Protein AF-A0A522CCS8-F1 (afdb_monomer)

Radius of gyration: 28.88 Å; Cα contacts (8 Å, |Δi|>4): 199; chains: 1; bounding box: 64×58×70 Å

Solvent-accessible surface area (backbone atoms only — not comparable to full-atom values): 14441 Å² total; per-residue (Å²): 132,87,56,72,72,57,54,52,54,52,51,54,49,49,58,54,40,63,76,47,71,44,98,61,46,37,59,50,50,53,18,52,51,22,43,52,48,19,52,51,39,52,48,47,51,66,76,52,34,58,67,53,49,19,48,53,45,44,53,51,48,51,50,60,44,24,67,68,48,14,44,50,53,22,49,58,47,42,67,43,37,40,66,59,43,27,52,52,47,52,49,51,40,53,48,43,55,35,68,71,48,19,44,53,48,27,49,54,48,49,58,38,57,76,73,43,55,85,87,52,39,65,66,51,46,52,61,72,40,62,91,51,55,70,68,57,43,51,54,52,50,53,50,46,65,71,39,56,94,46,45,74,59,55,63,75,44,54,63,69,56,41,23,52,51,47,34,56,53,49,71,66,56,60,45,68,62,50,14,50,50,50,27,51,52,23,63,66,45,34,36,68,56,46,27,50,52,33,45,56,52,56,70,70,47,77,48,35,66,41,52,18,50,38,55,51,51,39,42,52,46,43,26,52,40,22,44,43,25,36,75,71,42,64,56,69,64,39,57,52,49,38,56,52,52,38,49,51,46,44,54,51,42,52,52,51,46,54,50,52,57,56,54,52,67,71,76,58,89,70,75,85,87,124

Structure (mmCIF, N/CA/C/O backbone):
data_AF-A0A522CCS8-F1
#
_entry.id   AF-A0A522CCS8-F1
#
loop_
_atom_site.group_PDB
_atom_site.id
_atom_site.type_symbol
_atom_site.label_atom_id
_atom_site.label_alt_id
_atom_site.label_comp_id
_atom_site.label_asym_id
_atom_site.label_entity_id
_atom_site.label_seq_id
_atom_site.pdbx_PDB_ins_code
_atom_site.Cartn_x
_atom_site.Cartn_y
_atom_site.Cartn_z
_atom_site.occupancy
_atom_site.B_iso_or_equiv
_atom_site.auth_seq_id
_atom_site.auth_comp_id
_atom_site.auth_asym_id
_atom_site.auth_atom_id
_atom_site.pdbx_PDB_model_num
ATOM 1 N N . MET A 1 1 ? -6.651 1.477 -20.384 1.00 37.09 1 MET A N 1
ATOM 2 C CA . MET A 1 1 ? -6.738 2.501 -19.328 1.00 37.09 1 MET A CA 1
ATOM 3 C C . MET A 1 1 ? -5.620 3.477 -19.610 1.00 37.09 1 MET A C 1
ATOM 5 O O . MET A 1 1 ? -4.481 3.033 -19.694 1.00 37.09 1 MET A O 1
ATOM 9 N N . ASP A 1 2 ? -5.958 4.735 -19.873 1.00 43.66 2 ASP A N 1
ATOM 10 C CA . ASP A 1 2 ? -4.983 5.781 -20.187 1.00 43.66 2 ASP A CA 1
ATOM 11 C C . ASP A 1 2 ? -4.206 6.162 -18.923 1.00 43.66 2 ASP A C 1
ATOM 13 O O . ASP A 1 2 ? -4.787 6.314 -17.846 1.00 43.66 2 ASP A O 1
ATOM 17 N N . HIS A 1 3 ? -2.877 6.234 -19.033 1.00 47.72 3 HIS A N 1
ATOM 18 C CA . HIS A 1 3 ? -1.998 6.576 -17.920 1.00 47.72 3 HIS A CA 1
ATOM 19 C C . HIS A 1 3 ? -1.823 8.102 -17.863 1.00 47.72 3 HIS A C 1
ATOM 21 O O . HIS A 1 3 ? -1.098 8.652 -18.696 1.00 47.72 3 HIS A O 1
ATOM 27 N N . PRO A 1 4 ? -2.384 8.796 -16.855 1.00 55.59 4 PRO A N 1
ATOM 28 C CA . PRO A 1 4 ? -2.422 10.261 -16.821 1.00 55.59 4 PRO A CA 1
ATOM 29 C C . PRO A 1 4 ? -1.032 10.918 -16.823 1.00 55.59 4 PRO A C 1
ATOM 31 O O . PRO A 1 4 ? -0.864 12.018 -17.340 1.00 55.59 4 PRO A O 1
ATOM 34 N N . GLY A 1 5 ? 0.000 10.239 -16.309 1.00 47.84 5 GLY A N 1
ATOM 35 C CA . GLY A 1 5 ? 1.382 10.730 -16.379 1.00 47.84 5 GLY A CA 1
ATOM 36 C C . GLY A 1 5 ? 1.976 10.721 -17.795 1.00 47.84 5 GLY A C 1
ATOM 37 O O . GLY A 1 5 ? 2.775 11.592 -18.138 1.00 47.84 5 GLY A O 1
ATOM 38 N N . PHE A 1 6 ? 1.568 9.769 -18.636 1.00 47.22 6 PHE A N 1
ATOM 39 C CA . PHE A 1 6 ? 2.041 9.657 -20.016 1.00 47.22 6 PHE A CA 1
ATOM 40 C C . PHE A 1 6 ? 1.400 10.720 -20.913 1.00 47.22 6 PHE A C 1
ATOM 42 O O . PHE A 1 6 ? 2.079 11.310 -21.752 1.00 47.22 6 PHE A O 1
ATOM 49 N N . ASP A 1 7 ? 0.123 11.027 -20.681 1.00 58.44 7 ASP A N 1
ATOM 50 C CA . ASP A 1 7 ? -0.587 12.079 -21.410 1.00 58.44 7 ASP A CA 1
ATOM 51 C C . ASP A 1 7 ? 0.003 13.462 -21.133 1.00 58.44 7 ASP A C 1
ATOM 53 O O . ASP A 1 7 ? 0.210 14.235 -22.066 1.00 58.44 7 ASP A O 1
ATOM 57 N N . ILE A 1 8 ? 0.397 13.736 -19.885 1.00 59.25 8 ILE A N 1
ATOM 58 C CA . ILE A 1 8 ? 1.090 14.979 -19.518 1.00 59.25 8 ILE A CA 1
ATOM 59 C C . ILE A 1 8 ? 2.442 15.086 -20.237 1.00 59.25 8 ILE A C 1
ATOM 61 O O . ILE A 1 8 ? 2.755 16.128 -20.815 1.00 59.25 8 ILE A O 1
ATOM 65 N N . LEU A 1 9 ? 3.243 14.014 -20.248 1.00 48.41 9 LEU A N 1
ATOM 66 C CA . LEU A 1 9 ? 4.532 14.000 -20.951 1.00 48.41 9 LEU A CA 1
ATOM 67 C C . LEU A 1 9 ? 4.357 14.219 -22.457 1.00 48.41 9 LEU A C 1
ATOM 69 O O . LEU A 1 9 ? 5.087 15.009 -23.057 1.00 48.41 9 LEU A O 1
ATOM 73 N N . LYS A 1 10 ? 3.357 13.571 -23.057 1.00 58.25 10 LYS A N 1
ATOM 74 C CA . LYS A 1 10 ? 3.009 13.71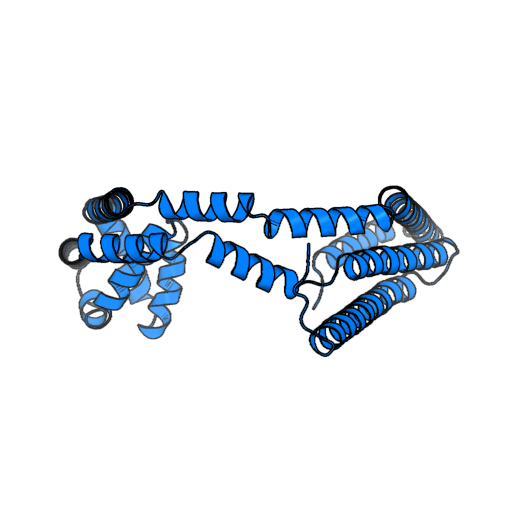2 -24.473 1.00 58.25 10 LYS A CA 1
ATOM 75 C C . LYS A 1 10 ? 2.548 15.133 -24.804 1.00 58.25 10 LYS A C 1
ATOM 77 O O . LYS A 1 10 ? 2.961 15.693 -25.817 1.00 58.25 10 LYS A O 1
ATOM 82 N N . GLU A 1 11 ? 1.738 15.747 -23.946 1.00 63.06 11 GLU A N 1
ATOM 83 C CA . GLU A 1 11 ? 1.226 17.103 -24.145 1.00 63.06 11 GLU A CA 1
ATOM 84 C C . GLU A 1 11 ? 2.329 18.166 -24.005 1.00 63.06 11 GLU A C 1
ATOM 86 O O . GLU A 1 11 ? 2.419 19.085 -24.823 1.00 63.06 11 GLU A O 1
ATOM 91 N N . VAL A 1 12 ? 3.218 18.017 -23.017 1.00 63.56 12 VAL A N 1
ATOM 92 C CA . VAL A 1 12 ? 4.393 18.887 -22.834 1.00 63.56 12 VAL A CA 1
ATOM 93 C C . VAL A 1 12 ? 5.350 18.760 -24.018 1.00 63.56 12 VAL A C 1
ATOM 95 O O . VAL A 1 12 ? 5.836 19.771 -24.531 1.00 63.56 12 VAL A O 1
ATOM 98 N N . PHE A 1 13 ? 5.580 17.536 -24.494 1.00 57.22 13 PHE A N 1
ATOM 99 C CA . PHE A 1 13 ? 6.431 17.271 -25.648 1.00 57.22 13 PHE A CA 1
ATOM 100 C C . PHE A 1 13 ? 5.869 17.892 -26.933 1.00 57.22 13 PHE A C 1
ATOM 102 O O . PHE A 1 13 ? 6.604 18.551 -27.668 1.00 57.22 13 PHE A O 1
ATOM 109 N N . ASN A 1 14 ? 4.560 17.766 -27.167 1.00 59.19 14 ASN A N 1
ATOM 110 C CA . ASN A 1 14 ? 3.892 18.365 -28.323 1.00 59.19 14 ASN A CA 1
ATOM 111 C C . ASN A 1 14 ? 3.946 19.900 -28.282 1.00 59.19 14 ASN A C 1
ATOM 113 O O . ASN A 1 14 ? 4.340 20.523 -29.267 1.00 59.19 14 ASN A O 1
ATOM 117 N N . LYS A 1 15 ? 3.665 20.518 -27.124 1.00 64.81 15 LYS A N 1
ATOM 118 C CA . LYS A 1 15 ? 3.776 21.979 -26.942 1.00 64.81 15 LYS A CA 1
ATOM 119 C C . LYS A 1 15 ? 5.200 22.489 -27.170 1.00 64.81 15 LYS A C 1
ATOM 121 O O . LYS A 1 15 ? 5.388 23.562 -27.742 1.00 64.81 15 LYS A O 1
ATOM 126 N N . PHE A 1 16 ? 6.205 21.732 -26.731 1.00 58.62 16 PHE A N 1
ATOM 127 C CA . PHE A 1 16 ? 7.606 22.064 -26.976 1.00 58.62 16 PHE A CA 1
ATOM 128 C C . PHE A 1 16 ? 7.955 21.936 -28.464 1.00 58.62 16 PHE A C 1
ATOM 130 O O . PHE A 1 16 ? 8.505 22.868 -29.041 1.00 58.62 16 PHE A O 1
ATOM 137 N N . ALA A 1 17 ? 7.583 20.830 -29.110 1.00 53.47 17 ALA A N 1
ATOM 138 C CA . ALA A 1 17 ? 7.840 20.599 -30.529 1.00 53.47 17 ALA A CA 1
ATOM 139 C C . ALA A 1 17 ? 7.182 21.667 -31.423 1.00 53.47 17 ALA A C 1
ATOM 141 O O . ALA A 1 17 ? 7.817 22.165 -32.353 1.00 53.47 17 ALA A O 1
ATOM 142 N N . ASP A 1 18 ? 5.945 22.069 -31.125 1.00 59.91 18 ASP A N 1
ATOM 143 C CA . ASP A 1 18 ? 5.212 23.093 -31.880 1.00 59.91 18 ASP A CA 1
ATOM 144 C C . ASP A 1 18 ? 5.834 24.486 -31.784 1.00 59.91 18 ASP A C 1
ATOM 146 O O . ASP A 1 18 ? 5.820 25.237 -32.759 1.00 59.91 18 ASP A O 1
ATOM 150 N N . LYS A 1 19 ? 6.477 24.809 -30.659 1.00 60.22 19 LYS A N 1
ATOM 151 C CA . LYS A 1 19 ? 7.172 26.087 -30.460 1.00 60.22 19 LYS A CA 1
ATOM 152 C C . LYS A 1 19 ? 8.426 26.248 -31.332 1.00 60.22 19 LYS A C 1
ATOM 154 O O . LYS A 1 19 ? 8.868 27.371 -31.562 1.00 60.22 19 LYS A O 1
ATOM 159 N N . TYR A 1 20 ? 8.990 25.149 -31.831 1.00 53.06 20 TYR A N 1
ATOM 160 C CA . TYR A 1 20 ? 10.242 25.125 -32.595 1.00 53.06 20 TYR A CA 1
ATOM 161 C C . TYR A 1 20 ? 10.055 24.564 -34.018 1.00 53.06 20 TYR A C 1
ATOM 163 O O . TYR A 1 20 ? 10.992 24.046 -34.616 1.00 53.06 20 TYR A O 1
ATOM 171 N N . ALA A 1 21 ? 8.846 24.670 -34.577 1.00 43.94 21 ALA A N 1
ATOM 172 C CA . ALA A 1 21 ? 8.434 24.108 -35.865 1.00 43.94 21 ALA A CA 1
ATOM 173 C C . ALA A 1 21 ? 9.080 24.771 -37.105 1.00 43.94 21 ALA A C 1
ATOM 175 O O . ALA A 1 21 ? 8.415 25.458 -37.872 1.00 43.94 21 ALA A O 1
ATOM 176 N N . GLY A 1 22 ? 10.374 24.550 -37.326 1.00 49.06 22 GLY A N 1
ATOM 177 C CA . GLY A 1 22 ? 10.946 24.487 -38.676 1.00 49.06 22 GLY A CA 1
ATOM 178 C C . GLY A 1 22 ? 11.122 23.020 -39.066 1.00 49.06 22 GLY A C 1
ATOM 179 O O . GLY A 1 22 ? 11.444 22.214 -38.191 1.00 49.06 22 GLY A O 1
ATOM 180 N N . ASP A 1 23 ? 10.926 22.669 -40.340 1.00 55.62 23 ASP A N 1
ATOM 181 C CA . ASP A 1 23 ? 10.781 21.279 -40.824 1.00 55.62 23 ASP A CA 1
ATOM 182 C C . ASP A 1 23 ? 11.962 20.323 -40.516 1.00 55.62 23 ASP A C 1
ATOM 184 O O . ASP A 1 23 ? 11.802 19.110 -40.598 1.00 55.62 23 ASP A O 1
ATOM 188 N N . ASP A 1 24 ? 13.116 20.828 -40.058 1.00 61.28 24 ASP A N 1
ATOM 189 C CA . ASP A 1 24 ? 14.232 20.023 -39.516 1.00 61.28 24 ASP A CA 1
ATOM 190 C C . ASP A 1 24 ? 14.434 20.183 -37.988 1.00 61.28 24 ASP A C 1
ATOM 192 O O . ASP A 1 24 ? 14.963 19.297 -37.313 1.00 61.28 24 ASP A O 1
ATOM 196 N N . LEU A 1 25 ? 13.964 21.280 -37.381 1.00 55.91 25 LEU A N 1
ATOM 197 C CA . LEU A 1 25 ? 14.128 21.525 -35.943 1.00 55.91 25 LEU A CA 1
ATOM 198 C C . LEU A 1 25 ? 13.267 20.580 -35.098 1.00 55.91 25 LEU A C 1
ATOM 200 O O . LEU A 1 25 ? 13.764 20.052 -34.105 1.00 55.91 25 LEU A O 1
ATOM 204 N N . LYS A 1 26 ? 12.017 20.313 -35.504 1.00 61.56 26 LYS A N 1
ATOM 205 C CA . LYS A 1 26 ? 11.140 19.342 -34.821 1.00 61.56 26 LYS A CA 1
ATOM 206 C C . LYS A 1 26 ? 11.784 17.954 -34.777 1.00 61.56 26 LYS A C 1
ATOM 208 O O . LYS A 1 26 ? 11.917 17.372 -33.705 1.00 61.56 26 LYS A O 1
ATOM 213 N N . GLY A 1 27 ? 12.283 17.464 -35.913 1.00 63.12 27 GLY A N 1
ATOM 214 C CA . GLY A 1 27 ? 12.968 16.170 -35.991 1.00 63.12 27 GLY A CA 1
ATOM 215 C C . GLY A 1 27 ? 14.286 16.125 -35.209 1.00 63.12 27 GLY A C 1
ATOM 216 O O . GLY A 1 27 ? 14.627 15.101 -34.620 1.00 63.12 27 GLY A O 1
ATOM 217 N N . ARG A 1 28 ? 15.049 17.224 -35.160 1.00 67.38 28 ARG 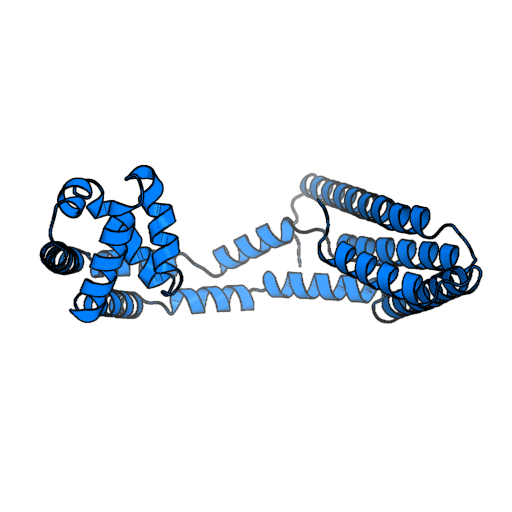A N 1
ATOM 218 C CA . ARG A 1 28 ? 16.282 17.317 -34.353 1.00 67.38 28 ARG A CA 1
ATOM 219 C C . ARG A 1 28 ? 16.007 17.375 -32.852 1.00 67.38 28 ARG A C 1
ATOM 221 O O . ARG A 1 28 ? 16.723 16.733 -32.090 1.00 67.38 28 ARG A O 1
ATOM 228 N N . VAL A 1 29 ? 14.962 18.086 -32.435 1.00 67.38 29 VAL A N 1
ATOM 229 C CA . VAL A 1 29 ? 14.506 18.141 -31.040 1.00 67.38 29 VAL A CA 1
ATOM 230 C C . VAL A 1 29 ? 14.038 16.765 -30.573 1.00 67.38 29 VAL A C 1
ATOM 232 O O . VAL A 1 29 ? 14.501 16.292 -29.540 1.00 67.38 29 VAL A O 1
ATOM 235 N N . VAL A 1 30 ? 13.195 16.089 -31.360 1.00 71.31 30 VAL A N 1
ATOM 236 C CA . VAL A 1 30 ? 12.708 14.734 -31.051 1.00 71.31 30 VAL A CA 1
ATOM 237 C C . VAL A 1 30 ? 13.874 13.754 -30.905 1.00 71.31 30 VAL A C 1
ATOM 239 O O . VAL A 1 30 ? 13.948 13.041 -29.908 1.00 71.31 30 VAL A O 1
ATOM 242 N N . ARG A 1 31 ? 14.837 13.776 -31.837 1.00 77.31 31 ARG A N 1
ATOM 243 C CA . ARG A 1 31 ? 16.045 12.936 -31.775 1.00 77.31 31 ARG A CA 1
ATOM 244 C C . ARG A 1 31 ? 16.926 13.244 -30.566 1.00 77.31 31 ARG A C 1
ATOM 246 O O . ARG A 1 31 ? 17.399 12.321 -29.913 1.00 77.31 31 ARG A O 1
ATOM 253 N N . SER A 1 32 ? 17.129 14.523 -30.243 1.00 69.06 32 SER A N 1
ATOM 254 C CA . SER A 1 32 ? 17.935 14.936 -29.087 1.00 69.06 32 SER A CA 1
ATOM 255 C C . SER A 1 32 ? 17.286 14.541 -27.760 1.00 69.06 32 SER A C 1
ATOM 257 O O . SER A 1 32 ? 17.987 14.127 -26.840 1.00 69.06 32 SER A O 1
ATOM 259 N N . LEU A 1 33 ? 15.961 14.666 -27.653 1.00 70.44 33 LEU A N 1
ATOM 260 C CA . LEU A 1 33 ? 15.211 14.248 -26.471 1.00 70.44 33 LEU A CA 1
ATOM 261 C C . LEU A 1 33 ? 15.209 12.724 -26.334 1.00 70.44 33 LEU A C 1
ATOM 263 O O . LEU A 1 33 ? 15.410 12.220 -25.234 1.00 70.44 33 LEU A O 1
ATOM 267 N N . ALA A 1 34 ? 15.068 11.992 -27.441 1.00 72.12 34 ALA A N 1
ATOM 268 C CA . ALA A 1 34 ? 15.161 10.538 -27.440 1.00 72.12 34 ALA A CA 1
ATOM 269 C C . ALA A 1 34 ? 16.564 10.045 -27.050 1.00 72.12 34 ALA A C 1
ATOM 271 O O . ALA A 1 34 ? 16.674 9.159 -26.212 1.00 72.12 34 ALA A O 1
ATOM 272 N N . ALA A 1 35 ? 17.633 10.670 -27.556 1.00 74.56 35 ALA A N 1
ATOM 273 C CA . ALA A 1 35 ? 19.008 10.357 -27.155 1.00 74.56 35 ALA A CA 1
ATOM 274 C C . ALA A 1 35 ? 19.257 10.639 -25.662 1.00 74.56 35 ALA A C 1
ATOM 276 O O . ALA A 1 35 ? 19.881 9.836 -24.971 1.00 74.56 35 ALA A O 1
ATOM 277 N N . GLY A 1 36 ? 18.737 11.759 -25.144 1.00 67.31 36 GLY A N 1
ATOM 278 C CA . GLY A 1 36 ? 18.794 12.075 -23.714 1.00 67.31 36 GLY A CA 1
ATOM 279 C C . GLY A 1 36 ? 18.002 11.082 -22.859 1.00 67.31 36 GLY A C 1
ATOM 280 O O . GLY A 1 36 ? 18.482 10.654 -21.813 1.00 67.31 36 GLY A O 1
ATOM 281 N N . GLY A 1 37 ? 16.823 10.669 -23.330 1.00 71.62 37 GLY A N 1
ATOM 282 C CA . GLY A 1 37 ? 16.008 9.636 -22.696 1.00 71.62 37 GLY A CA 1
ATOM 283 C C . GLY A 1 37 ? 16.701 8.275 -22.679 1.00 71.62 37 GLY A C 1
ATOM 284 O O . GLY A 1 37 ? 16.751 7.641 -21.631 1.00 71.62 37 GLY A O 1
ATOM 285 N N . GLN A 1 38 ? 17.293 7.853 -23.801 1.00 83.50 38 GLN A N 1
ATOM 286 C CA . GLN A 1 38 ? 18.083 6.624 -23.883 1.00 83.50 38 GLN A CA 1
ATOM 287 C C . GLN A 1 38 ? 19.228 6.655 -22.866 1.00 83.50 38 GLN A C 1
ATOM 289 O O . GLN A 1 38 ? 19.346 5.742 -22.058 1.00 83.50 38 GLN A O 1
ATOM 294 N N . ALA A 1 39 ? 20.021 7.731 -22.850 1.00 76.94 39 ALA A N 1
ATOM 295 C CA . ALA A 1 39 ? 21.136 7.870 -21.918 1.00 76.94 39 ALA A CA 1
ATOM 296 C C . ALA A 1 39 ? 20.682 7.849 -20.448 1.00 76.94 39 ALA A C 1
ATOM 298 O O . ALA A 1 39 ? 21.369 7.281 -19.602 1.00 76.94 39 ALA A O 1
ATOM 299 N N . ALA A 1 40 ? 19.524 8.441 -20.134 1.00 68.88 40 ALA A N 1
ATOM 300 C CA . ALA A 1 40 ? 18.948 8.401 -18.793 1.00 68.88 40 ALA A CA 1
ATOM 301 C C . ALA A 1 40 ? 18.500 6.984 -18.397 1.00 68.88 40 ALA A C 1
ATOM 303 O O . ALA A 1 40 ? 18.765 6.560 -17.274 1.00 68.88 40 ALA A O 1
ATOM 304 N N . VAL A 1 41 ? 17.867 6.244 -19.314 1.00 73.88 41 VAL A N 1
ATOM 305 C CA . VAL A 1 41 ? 17.454 4.851 -19.081 1.00 73.88 41 VAL A CA 1
ATOM 306 C C . VAL A 1 41 ? 18.673 3.941 -18.934 1.00 73.88 41 VAL A C 1
ATOM 308 O O . VAL A 1 41 ? 18.741 3.183 -17.973 1.00 73.88 41 VAL A O 1
ATOM 311 N N . ASP A 1 42 ? 19.665 4.060 -19.818 1.00 84.19 42 ASP A N 1
ATOM 312 C CA . ASP A 1 42 ? 20.910 3.286 -19.753 1.00 84.19 42 ASP A CA 1
ATOM 313 C C . ASP A 1 42 ? 21.660 3.543 -18.448 1.00 84.19 42 ASP A C 1
ATOM 315 O O . ASP A 1 42 ? 22.103 2.605 -17.785 1.00 84.19 42 ASP A O 1
ATOM 319 N N . LYS A 1 43 ? 21.759 4.812 -18.041 1.00 77.12 43 LYS A N 1
ATOM 320 C CA . LYS A 1 43 ? 22.351 5.184 -16.757 1.00 77.12 43 LYS A CA 1
ATOM 321 C C . LYS A 1 43 ? 21.552 4.609 -15.586 1.00 77.12 43 LYS A C 1
ATOM 323 O O . LYS A 1 43 ? 22.155 4.063 -14.670 1.00 77.12 43 LYS A O 1
ATOM 328 N N . GLY A 1 44 ? 20.222 4.662 -15.637 1.00 66.69 44 GLY A N 1
ATOM 329 C CA . GLY A 1 44 ? 19.359 4.043 -14.630 1.00 66.69 44 GLY A CA 1
ATOM 330 C C . GLY A 1 44 ? 19.580 2.533 -14.514 1.00 66.69 44 GLY A C 1
ATOM 331 O O . GLY A 1 44 ? 19.727 2.024 -13.412 1.00 66.69 44 GLY A O 1
ATOM 332 N N . LEU A 1 45 ? 19.693 1.815 -15.633 1.00 80.06 45 LEU A N 1
ATOM 333 C CA . LEU A 1 45 ? 19.966 0.371 -15.638 1.00 80.06 45 LEU A CA 1
ATOM 334 C C . LEU A 1 45 ? 21.380 0.013 -15.153 1.00 80.06 45 LEU A C 1
ATOM 336 O O . LEU A 1 45 ? 21.603 -1.103 -14.683 1.00 80.06 45 LEU A O 1
ATOM 340 N N . GLN A 1 46 ? 22.338 0.935 -15.280 1.00 85.62 46 GLN A N 1
ATOM 341 C CA . GLN A 1 46 ? 23.690 0.782 -14.737 1.00 85.62 46 GLN A CA 1
ATOM 342 C C . GLN A 1 46 ? 23.743 1.067 -13.232 1.00 85.62 46 GLN A C 1
ATOM 344 O O . GLN A 1 46 ? 24.400 0.330 -12.499 1.00 85.62 46 GLN A O 1
ATOM 349 N N . GLU A 1 47 ? 23.068 2.124 -12.773 1.00 76.12 47 GLU A N 1
ATOM 350 C CA . GLU A 1 47 ? 22.998 2.500 -11.355 1.00 76.12 47 GLU A CA 1
ATOM 351 C C . GLU A 1 47 ? 22.145 1.518 -10.543 1.00 76.12 47 GLU A C 1
ATOM 353 O O . GLU A 1 47 ? 22.460 1.233 -9.388 1.00 76.12 47 GLU A O 1
ATOM 358 N N . PHE A 1 48 ? 21.112 0.949 -11.165 1.00 78.62 48 PHE A N 1
ATOM 359 C CA . PHE A 1 48 ? 20.215 -0.035 -10.570 1.00 78.62 48 PHE A CA 1
ATOM 360 C C . PHE A 1 48 ? 20.316 -1.364 -11.326 1.00 78.62 48 PHE A C 1
ATOM 362 O O . PHE A 1 48 ? 19.430 -1.689 -12.114 1.00 78.62 48 PHE A O 1
ATOM 369 N N . PRO A 1 49 ? 21.392 -2.147 -11.115 1.00 85.94 49 PRO A N 1
ATOM 370 C CA . PRO A 1 49 ? 21.554 -3.430 -11.780 1.00 85.94 49 PRO A CA 1
ATOM 371 C C . PRO A 1 49 ? 20.526 -4.456 -11.289 1.00 85.94 49 PRO A C 1
ATOM 373 O O . PRO A 1 49 ? 19.971 -4.356 -10.191 1.00 85.94 49 PRO A O 1
ATOM 376 N N . GLN A 1 50 ? 20.355 -5.525 -12.068 1.00 85.69 50 GLN A N 1
ATOM 377 C CA . GLN A 1 50 ? 19.323 -6.538 -11.832 1.00 85.69 50 GLN A CA 1
ATOM 378 C C . GLN A 1 50 ? 19.489 -7.205 -10.456 1.00 85.69 50 GLN A C 1
ATOM 380 O O . GLN A 1 50 ? 18.520 -7.525 -9.765 1.00 85.69 50 GLN A O 1
ATOM 385 N N . THR A 1 51 ? 20.734 -7.366 -10.013 1.00 85.12 51 THR A N 1
ATOM 386 C CA . THR A 1 51 ? 21.072 -7.871 -8.679 1.00 85.12 51 THR A CA 1
ATOM 387 C C . THR A 1 51 ? 20.622 -6.930 -7.565 1.00 85.12 51 THR A C 1
ATOM 389 O O . THR A 1 51 ? 20.106 -7.406 -6.560 1.00 85.12 51 THR A O 1
ATOM 392 N N . TYR A 1 52 ? 20.757 -5.615 -7.749 1.00 78.31 52 TYR A N 1
ATOM 393 C CA . TYR A 1 52 ? 20.339 -4.614 -6.770 1.00 78.31 52 TYR A CA 1
ATOM 394 C C . TYR A 1 52 ? 18.817 -4.580 -6.619 1.00 78.31 52 TYR A C 1
ATOM 396 O O . TYR A 1 52 ? 18.314 -4.697 -5.508 1.00 78.31 52 TYR A O 1
ATOM 404 N N . ILE A 1 53 ? 18.071 -4.502 -7.726 1.00 71.56 53 ILE A N 1
ATOM 405 C CA . ILE A 1 53 ? 16.596 -4.478 -7.691 1.00 71.56 53 ILE A CA 1
ATOM 406 C C . ILE A 1 53 ? 16.049 -5.761 -7.060 1.00 71.56 53 ILE A C 1
ATOM 408 O O . ILE A 1 53 ? 15.124 -5.720 -6.248 1.00 71.56 53 ILE A O 1
ATOM 412 N N . LYS A 1 54 ? 16.658 -6.903 -7.398 1.00 83.19 54 LYS A N 1
ATOM 413 C CA . LYS A 1 54 ? 16.322 -8.186 -6.784 1.00 83.19 54 LYS A CA 1
ATOM 414 C C . LYS A 1 54 ? 16.572 -8.156 -5.274 1.00 83.19 54 LYS A C 1
ATOM 416 O O . LYS A 1 54 ? 15.684 -8.557 -4.530 1.00 83.19 54 LYS A O 1
ATOM 421 N N . GLN A 1 55 ? 17.734 -7.670 -4.834 1.00 69.56 55 GLN A N 1
ATOM 422 C CA . GLN A 1 55 ? 18.074 -7.581 -3.414 1.00 69.56 55 GLN A CA 1
ATOM 423 C C . GLN A 1 55 ? 17.102 -6.667 -2.661 1.00 69.56 55 GLN A C 1
ATOM 425 O O . GLN A 1 55 ? 16.587 -7.065 -1.629 1.00 69.56 55 GLN A O 1
ATOM 430 N N . VAL A 1 56 ? 16.761 -5.498 -3.210 1.00 69.06 56 VAL A N 1
ATOM 431 C CA . VAL A 1 56 ? 15.789 -4.575 -2.597 1.00 69.06 56 VAL A CA 1
ATOM 432 C C . VAL A 1 56 ? 14.418 -5.234 -2.433 1.00 69.06 56 VAL A C 1
ATOM 434 O O . VAL A 1 56 ? 13.793 -5.107 -1.382 1.00 69.06 56 VAL A O 1
ATOM 437 N N . ALA A 1 57 ? 13.946 -5.965 -3.446 1.00 66.50 57 ALA A N 1
ATOM 438 C CA . ALA A 1 57 ? 12.690 -6.702 -3.346 1.00 66.50 57 ALA A CA 1
ATOM 439 C C . ALA A 1 57 ? 12.769 -7.844 -2.313 1.00 66.50 57 ALA A C 1
ATOM 441 O O . ALA A 1 57 ? 11.806 -8.064 -1.582 1.00 66.50 57 ALA A O 1
ATOM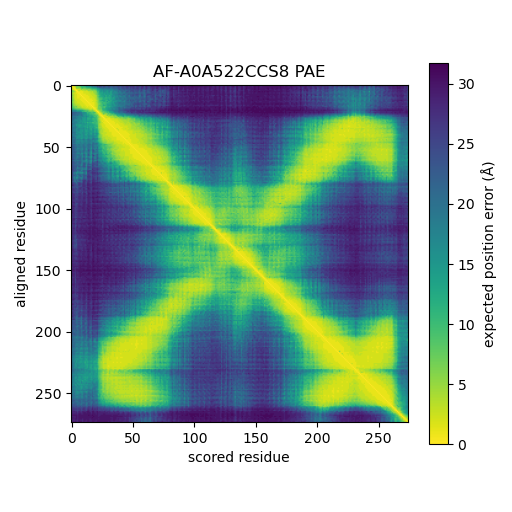 442 N N . GLN A 1 58 ? 13.909 -8.537 -2.213 1.00 71.81 58 GLN A N 1
ATOM 443 C CA . GLN A 1 58 ? 14.147 -9.557 -1.184 1.00 71.81 58 GLN A CA 1
ATOM 444 C C . GLN A 1 58 ? 14.151 -8.957 0.225 1.00 71.81 58 GLN A C 1
ATOM 446 O O . GLN A 1 58 ? 13.443 -9.463 1.090 1.00 71.81 58 GLN A O 1
ATOM 451 N N . ASP A 1 59 ? 14.885 -7.867 0.438 1.00 64.50 59 ASP A N 1
ATOM 452 C CA . ASP A 1 59 ? 14.993 -7.185 1.729 1.00 64.50 59 ASP A CA 1
ATOM 453 C C . ASP A 1 59 ? 13.635 -6.634 2.172 1.00 64.50 59 ASP A C 1
ATOM 455 O O . ASP A 1 59 ? 13.256 -6.766 3.334 1.00 64.50 59 ASP A O 1
ATOM 459 N N . PHE A 1 60 ? 12.856 -6.073 1.240 1.00 66.25 60 PHE A N 1
ATOM 460 C CA . PHE A 1 60 ? 11.496 -5.621 1.519 1.00 66.25 60 PHE A CA 1
ATOM 461 C C . PHE A 1 60 ? 10.587 -6.782 1.943 1.00 66.25 60 PHE A C 1
ATOM 463 O O . PHE A 1 60 ? 9.843 -6.653 2.913 1.00 66.25 60 PHE A O 1
ATOM 470 N N . TYR A 1 61 ? 10.658 -7.925 1.255 1.00 74.62 61 TYR A N 1
ATOM 471 C CA . TYR A 1 61 ? 9.866 -9.104 1.613 1.00 74.62 61 TYR A CA 1
ATOM 472 C C . TYR A 1 61 ? 10.269 -9.651 2.976 1.00 74.62 61 TYR A C 1
ATOM 474 O O . TYR A 1 61 ? 9.392 -9.841 3.814 1.00 74.62 61 TYR A O 1
ATOM 482 N N . ALA A 1 62 ? 11.570 -9.799 3.228 1.00 68.56 62 ALA A N 1
ATOM 483 C CA . ALA A 1 62 ? 12.103 -10.251 4.507 1.00 68.56 62 ALA A CA 1
ATOM 484 C C . ALA A 1 62 ? 11.721 -9.310 5.658 1.00 68.56 62 ALA A C 1
ATOM 486 O O . ALA A 1 62 ? 11.350 -9.775 6.731 1.00 68.56 62 ALA A O 1
ATOM 487 N N . MET A 1 63 ? 11.750 -7.992 5.434 1.00 69.44 63 MET A N 1
ATOM 488 C CA . MET A 1 63 ? 11.300 -7.005 6.415 1.00 69.44 63 MET A CA 1
ATOM 489 C C . MET A 1 63 ? 9.814 -7.192 6.734 1.00 69.44 63 MET A C 1
ATOM 491 O O . MET A 1 63 ? 9.458 -7.334 7.900 1.00 69.44 63 MET A O 1
ATOM 495 N N . VAL A 1 64 ? 8.949 -7.243 5.717 1.00 61.91 64 VAL A N 1
ATOM 496 C CA . VAL A 1 64 ? 7.492 -7.372 5.902 1.00 61.91 64 VAL A CA 1
ATOM 497 C C . VAL A 1 64 ? 7.119 -8.686 6.591 1.00 61.91 64 VAL A C 1
ATOM 499 O O . VAL A 1 64 ? 6.209 -8.699 7.417 1.00 61.91 64 VAL A O 1
ATOM 502 N N . THR A 1 65 ? 7.825 -9.777 6.293 1.00 70.06 65 THR A N 1
ATOM 503 C CA . THR A 1 65 ? 7.586 -11.091 6.909 1.00 70.06 65 THR A CA 1
ATOM 504 C C . THR A 1 65 ? 8.387 -11.322 8.189 1.00 70.06 65 THR A C 1
ATOM 506 O O . THR A 1 65 ? 8.289 -12.394 8.780 1.00 70.06 65 THR A O 1
ATOM 509 N N . SER A 1 66 ? 9.192 -10.352 8.629 1.00 70.69 66 SER A N 1
ATOM 510 C CA . SER A 1 66 ? 10.035 -10.515 9.814 1.00 70.69 66 SER A CA 1
ATOM 511 C C . SER A 1 66 ? 9.204 -10.652 11.088 1.00 70.69 66 SER A C 1
ATOM 513 O O . SER A 1 66 ? 8.182 -9.982 11.274 1.00 70.69 66 SER A O 1
ATOM 515 N N . GLN A 1 67 ? 9.707 -11.469 12.015 1.00 74.12 67 GLN A N 1
ATOM 516 C CA . GLN A 1 67 ? 9.134 -11.587 13.354 1.00 74.12 67 GLN A CA 1
ATOM 517 C C . GLN A 1 67 ? 9.120 -10.232 14.076 1.00 74.12 67 GLN A C 1
ATOM 519 O O . GLN A 1 67 ? 8.140 -9.912 14.733 1.00 74.12 67 GLN A O 1
ATOM 524 N N . GLU A 1 68 ? 10.148 -9.398 13.892 1.00 70.00 68 GLU A N 1
ATOM 525 C CA . GLU A 1 68 ? 10.222 -8.060 14.492 1.00 70.00 68 GLU A CA 1
ATOM 526 C C . GLU A 1 68 ? 9.082 -7.145 14.017 1.00 70.00 68 GLU A C 1
ATOM 528 O O . GLU A 1 68 ? 8.455 -6.459 14.825 1.00 70.00 68 GLU A O 1
ATOM 533 N N . THR A 1 69 ? 8.753 -7.171 12.721 1.00 65.25 69 THR A N 1
ATOM 534 C CA . THR A 1 69 ? 7.618 -6.403 12.185 1.00 65.25 69 THR A CA 1
ATOM 535 C C . THR A 1 69 ? 6.290 -6.949 12.701 1.00 65.25 69 THR A C 1
ATOM 537 O O . THR A 1 69 ? 5.416 -6.177 13.103 1.00 65.25 69 THR A O 1
ATOM 540 N N . ALA A 1 70 ? 6.143 -8.275 12.751 1.00 68.25 70 ALA A N 1
ATOM 541 C CA . ALA A 1 70 ? 4.951 -8.915 13.293 1.00 68.25 70 ALA A CA 1
ATOM 542 C C . ALA A 1 70 ? 4.748 -8.601 14.787 1.00 68.25 70 ALA A C 1
ATOM 544 O O . ALA A 1 70 ? 3.639 -8.248 15.198 1.00 68.25 70 ALA A O 1
ATOM 545 N N . ASP A 1 71 ? 5.818 -8.653 15.580 1.00 68.81 71 ASP A N 1
ATOM 546 C CA . ASP A 1 71 ? 5.839 -8.297 16.997 1.00 68.81 71 ASP A CA 1
ATOM 547 C C . ASP A 1 71 ? 5.530 -6.812 17.196 1.00 68.81 71 ASP A C 1
ATOM 549 O O . ASP A 1 71 ? 4.738 -6.467 18.075 1.00 68.81 71 ASP A O 1
ATOM 553 N N . GLY A 1 72 ? 6.089 -5.932 16.360 1.00 67.94 72 GLY A N 1
ATOM 554 C CA . GLY A 1 72 ? 5.830 -4.494 16.387 1.00 67.94 72 GLY A CA 1
ATOM 555 C C . GLY A 1 72 ? 4.365 -4.152 16.114 1.00 67.94 72 GLY A C 1
ATOM 556 O O . GLY A 1 72 ? 3.745 -3.432 16.897 1.00 67.94 72 GLY A O 1
ATOM 557 N N . ILE A 1 73 ? 3.779 -4.716 15.053 1.00 64.56 73 ILE A N 1
ATOM 558 C CA . ILE A 1 73 ? 2.360 -4.525 14.704 1.00 64.56 73 ILE A CA 1
ATOM 559 C C . ILE A 1 73 ? 1.456 -5.102 15.797 1.00 64.56 73 ILE A C 1
ATOM 561 O O . ILE A 1 73 ? 0.544 -4.421 16.264 1.00 64.56 73 ILE A O 1
ATOM 565 N N . SER A 1 74 ? 1.723 -6.333 16.240 1.00 69.94 74 SER A N 1
ATOM 566 C CA . SER A 1 74 ? 0.974 -6.978 17.323 1.00 69.94 74 SER A CA 1
ATOM 567 C C . SER A 1 74 ? 1.033 -6.146 18.604 1.00 69.94 74 SER A C 1
ATOM 569 O O . SER A 1 74 ? 0.003 -5.887 19.220 1.00 69.94 74 SER A O 1
ATOM 571 N N . THR A 1 75 ? 2.215 -5.665 18.990 1.00 72.56 75 THR A N 1
ATOM 572 C CA . THR A 1 75 ? 2.397 -4.829 20.184 1.00 72.56 75 THR A CA 1
ATOM 573 C C . THR A 1 75 ? 1.666 -3.501 20.045 1.00 72.56 75 THR A C 1
ATOM 575 O O . THR A 1 75 ? 0.977 -3.094 20.975 1.00 72.56 75 THR A O 1
ATOM 578 N N . ALA A 1 76 ? 1.748 -2.842 18.886 1.00 68.06 76 ALA A N 1
ATOM 579 C CA . ALA A 1 76 ? 1.040 -1.592 18.636 1.00 68.06 76 ALA A CA 1
ATOM 580 C C . ALA A 1 76 ? -0.483 -1.772 18.740 1.00 68.06 76 ALA A C 1
ATOM 582 O O . ALA A 1 76 ? -1.140 -1.011 19.448 1.00 68.06 76 ALA A O 1
ATOM 583 N N . VAL A 1 77 ? -1.042 -2.811 18.115 1.00 67.00 77 VAL A N 1
ATOM 584 C CA . VAL A 1 77 ? -2.484 -3.100 18.163 1.00 67.00 77 VAL A CA 1
ATOM 585 C C . VAL A 1 77 ? -2.922 -3.509 19.571 1.00 67.00 77 VAL A C 1
ATOM 587 O O . VAL A 1 77 ? -3.922 -3.005 20.072 1.00 67.00 77 VAL A O 1
ATOM 590 N N . ARG A 1 78 ? -2.149 -4.354 20.257 1.00 68.94 78 ARG A N 1
ATOM 591 C CA . ARG A 1 78 ? -2.431 -4.783 21.639 1.00 68.94 78 ARG A CA 1
ATOM 592 C C . ARG A 1 78 ? -2.214 -3.687 22.676 1.00 68.94 78 ARG A C 1
ATOM 594 O O . ARG A 1 78 ? -2.741 -3.797 23.777 1.00 68.94 78 ARG A O 1
ATOM 601 N N . SER A 1 79 ? -1.462 -2.637 22.342 1.00 70.56 79 SER A N 1
ATOM 602 C CA . SER A 1 79 ? -1.296 -1.467 23.210 1.00 70.56 79 SER A CA 1
ATOM 603 C C . SER A 1 79 ? -2.571 -0.625 23.331 1.00 70.56 79 SER A C 1
ATOM 605 O O . SER A 1 79 ? -2.635 0.227 24.222 1.00 70.56 79 SER A O 1
ATOM 607 N N . TYR A 1 80 ? -3.569 -0.870 22.469 1.00 66.31 80 TYR A N 1
ATOM 608 C CA . TYR A 1 80 ? -4.956 -0.451 22.657 1.00 66.31 80 TYR A CA 1
ATOM 609 C C . TYR A 1 80 ? -5.661 -1.472 23.553 1.00 66.31 80 TYR A C 1
ATOM 611 O O . TYR A 1 80 ? -6.305 -2.418 23.089 1.00 66.31 80 TYR A O 1
ATOM 619 N N . ASP A 1 81 ? -5.473 -1.291 24.857 1.00 70.44 81 ASP A N 1
ATOM 620 C CA . ASP A 1 81 ? -6.221 -2.011 25.878 1.00 70.44 81 ASP A CA 1
ATOM 621 C C . ASP A 1 81 ? -7.664 -1.488 25.985 1.00 70.44 81 ASP A C 1
ATOM 623 O O . ASP A 1 81 ? -8.040 -0.455 25.423 1.00 70.44 81 ASP A O 1
ATOM 627 N N . GLU A 1 82 ? -8.489 -2.246 26.704 1.00 75.88 82 GLU A N 1
ATOM 628 C CA . GLU A 1 82 ? -9.899 -1.929 26.942 1.00 75.88 82 GLU A CA 1
ATOM 629 C C . GLU A 1 82 ? -10.083 -0.523 27.528 1.00 75.88 82 GLU A C 1
ATOM 631 O O . GLU A 1 82 ? -11.005 0.185 27.138 1.00 75.88 82 GLU A O 1
ATOM 636 N N . GLU A 1 83 ? -9.168 -0.079 28.391 1.00 78.75 83 GLU A N 1
ATOM 637 C CA . GLU A 1 83 ? -9.226 1.224 29.052 1.00 78.75 83 GLU A CA 1
ATOM 638 C C . GLU A 1 83 ? -8.968 2.383 28.078 1.00 78.75 83 GLU A C 1
ATOM 640 O O . GLU A 1 83 ? -9.706 3.369 28.080 1.00 78.75 83 GLU A O 1
ATOM 645 N N . LYS A 1 84 ? -7.979 2.266 27.184 1.00 76.00 84 LYS A N 1
ATOM 646 C CA . LYS A 1 84 ? -7.714 3.274 26.145 1.00 76.00 84 LYS A CA 1
ATOM 647 C C . LYS A 1 84 ? -8.803 3.319 25.088 1.00 76.00 84 LYS A C 1
ATOM 649 O O . LYS A 1 84 ? -9.167 4.409 24.637 1.00 76.00 84 LYS A O 1
ATOM 654 N N . VAL A 1 85 ? -9.320 2.158 24.683 1.00 73.56 85 VAL A N 1
ATOM 655 C CA . VAL A 1 85 ? -10.444 2.098 23.742 1.00 73.56 85 VAL A CA 1
ATOM 656 C C . VAL A 1 85 ? -11.667 2.744 24.379 1.00 73.56 85 VAL A C 1
ATOM 658 O O . VAL A 1 85 ? -12.258 3.633 23.774 1.00 73.56 85 VAL A O 1
ATOM 661 N N . LYS A 1 86 ? -11.988 2.381 25.624 1.00 77.75 86 LYS A N 1
ATOM 662 C CA . LYS A 1 86 ? -13.077 2.989 26.385 1.00 77.75 86 LYS A CA 1
ATOM 663 C C . LYS A 1 86 ? -12.901 4.498 26.524 1.00 77.75 86 LYS A C 1
ATOM 665 O O . LYS A 1 86 ? -13.810 5.230 26.174 1.00 77.75 86 LYS A O 1
ATOM 670 N N . SER A 1 87 ? -11.726 4.973 26.930 1.00 78.94 87 SER A N 1
ATOM 671 C CA . SER A 1 87 ? -11.424 6.407 27.048 1.00 78.94 87 SER A CA 1
ATOM 672 C C . SER A 1 87 ? -11.631 7.161 25.728 1.00 78.94 87 SER A C 1
ATOM 674 O O . SER A 1 87 ? -12.186 8.259 25.707 1.00 78.94 87 SER A O 1
ATOM 676 N N . THR A 1 88 ? -11.263 6.544 24.601 1.00 75.81 88 THR A N 1
ATOM 677 C CA . THR A 1 88 ? -11.497 7.119 23.269 1.00 75.81 88 THR A CA 1
ATOM 678 C C . THR A 1 88 ? -12.988 7.151 22.922 1.00 75.81 88 THR A C 1
ATOM 680 O O . THR A 1 88 ? -13.480 8.172 22.445 1.00 75.81 88 THR A O 1
ATOM 683 N N . LEU A 1 89 ? -13.721 6.063 23.179 1.00 72.31 89 LEU A N 1
ATOM 684 C CA . LEU A 1 89 ? -15.168 5.984 22.949 1.00 72.31 89 LEU A CA 1
ATOM 685 C C . LEU A 1 89 ? -15.934 6.980 23.828 1.00 72.31 89 LEU A C 1
ATOM 687 O O . LEU A 1 89 ? -16.772 7.721 23.321 1.00 72.31 89 LEU A O 1
ATOM 691 N N . ASP A 1 90 ? -15.604 7.044 25.116 1.00 79.12 90 ASP A N 1
ATOM 692 C CA . ASP A 1 90 ? -16.194 7.964 26.085 1.00 79.12 90 ASP A CA 1
ATOM 693 C C . ASP A 1 90 ? -15.895 9.420 25.698 1.00 79.12 90 ASP A C 1
ATOM 695 O O . ASP A 1 90 ? -16.780 10.270 25.777 1.00 79.12 90 ASP A O 1
ATOM 699 N N . GLY A 1 91 ? -14.686 9.711 25.202 1.00 78.12 91 GLY A N 1
ATOM 700 C CA . GLY A 1 91 ? -14.321 11.027 24.675 1.00 78.12 91 GLY A CA 1
ATOM 701 C C . GLY A 1 91 ? -15.124 11.422 23.433 1.00 78.12 91 GLY A C 1
ATOM 702 O O . GLY A 1 91 ? -15.588 12.559 23.333 1.00 78.12 91 GLY A O 1
ATOM 703 N N . ILE A 1 92 ? -15.349 10.485 22.507 1.00 72.38 92 ILE A N 1
ATOM 704 C CA . ILE A 1 92 ? -16.181 10.736 21.323 1.00 72.38 92 ILE A CA 1
ATOM 705 C C . ILE A 1 92 ? -17.646 10.933 21.729 1.00 72.38 92 ILE A C 1
ATOM 707 O O . ILE A 1 92 ? -18.279 11.870 21.253 1.00 72.38 92 ILE A O 1
ATOM 711 N N . ILE A 1 93 ? -18.183 10.127 22.648 1.00 76.50 93 ILE A N 1
ATOM 712 C CA . ILE A 1 93 ? -19.552 10.299 23.160 1.00 76.50 93 ILE A CA 1
ATOM 713 C C . ILE A 1 93 ? -19.714 11.625 23.898 1.00 76.50 93 ILE A C 1
ATOM 715 O O . ILE A 1 93 ? -20.709 12.316 23.695 1.00 76.50 93 ILE A O 1
ATOM 719 N N . ALA A 1 94 ? -18.745 12.008 24.730 1.00 79.75 94 ALA A N 1
ATOM 720 C CA . ALA A 1 94 ? -18.755 13.300 25.403 1.00 79.75 94 ALA A CA 1
ATOM 721 C C . ALA A 1 94 ? -18.763 14.449 24.383 1.00 79.75 94 ALA A C 1
ATOM 723 O O . ALA A 1 94 ? -19.579 15.358 24.502 1.00 79.75 94 ALA A O 1
ATOM 724 N N . SER A 1 95 ? -17.944 14.350 23.331 1.00 73.44 95 SER A N 1
ATOM 725 C CA . SER A 1 95 ? -17.925 15.304 22.216 1.00 73.44 95 SER A CA 1
ATOM 726 C C . SER A 1 95 ? -19.256 15.355 21.455 1.00 73.44 95 SER A C 1
ATOM 728 O O . SER A 1 95 ? -19.709 16.437 21.092 1.00 73.44 95 SER A O 1
ATOM 730 N N . LEU A 1 96 ? -19.932 14.217 21.253 1.00 69.62 96 LEU A N 1
ATOM 731 C CA . LEU A 1 96 ? -21.263 14.155 20.631 1.00 69.62 96 LEU A CA 1
ATOM 732 C C . LEU A 1 96 ? -22.362 14.789 21.496 1.00 69.62 96 LEU A C 1
ATOM 734 O O . LEU A 1 96 ? -23.376 15.222 20.954 1.00 69.62 96 LEU A O 1
ATOM 738 N N . LYS A 1 97 ? -22.158 14.865 22.815 1.00 75.00 97 LYS A N 1
ATOM 739 C CA . LYS A 1 97 ? -23.082 15.501 23.765 1.00 75.00 97 LYS A CA 1
ATOM 740 C C . LYS A 1 97 ? -22.890 17.009 23.889 1.00 75.00 97 LYS A C 1
ATOM 742 O O . LYS A 1 97 ? -23.767 17.686 24.425 1.00 75.00 97 LYS A O 1
ATOM 747 N N . GLU A 1 98 ? -21.777 17.550 23.396 1.00 81.62 98 GLU A N 1
ATOM 748 C CA . GLU A 1 98 ? -21.565 18.995 23.351 1.00 81.62 98 GLU A CA 1
ATOM 749 C C . GLU A 1 98 ? -22.559 19.647 22.383 1.00 81.62 98 GLU A C 1
ATOM 751 O O . GLU A 1 98 ? -22.639 19.268 21.212 1.00 81.62 98 GLU A O 1
ATOM 756 N N . ASP A 1 99 ? -23.280 20.672 22.851 1.00 73.44 99 ASP A N 1
ATOM 757 C CA . ASP A 1 99 ? -24.320 21.371 22.079 1.00 73.44 99 ASP A CA 1
ATOM 758 C C . ASP A 1 99 ? -23.847 21.810 20.690 1.00 73.44 99 ASP A C 1
ATOM 760 O O . ASP A 1 99 ? -24.587 21.708 19.712 1.00 73.44 99 ASP A O 1
ATOM 764 N N . GLU A 1 100 ? -22.608 22.291 20.582 1.00 76.38 100 GLU A N 1
ATOM 765 C CA . GLU A 1 100 ? -22.041 22.751 19.316 1.00 76.38 100 GLU A CA 1
ATOM 766 C C . GLU A 1 100 ? -21.865 21.602 18.311 1.00 76.38 100 GLU A C 1
ATOM 768 O O . GLU A 1 100 ? -22.206 21.736 17.131 1.00 76.38 100 GLU A O 1
ATOM 773 N N . ASN A 1 101 ? -21.360 20.457 18.767 1.00 72.25 101 ASN A N 1
ATOM 774 C CA . ASN A 1 101 ? -21.091 19.303 17.915 1.00 72.25 101 ASN A CA 1
ATOM 775 C C . ASN A 1 101 ? -22.372 18.541 17.582 1.00 72.25 101 ASN A C 1
ATOM 777 O O . ASN A 1 101 ? -22.549 18.151 16.424 1.00 72.25 101 ASN A O 1
ATOM 781 N N . ALA A 1 102 ? -23.278 18.399 18.553 1.00 72.19 102 ALA A N 1
ATOM 782 C CA . ALA A 1 102 ? -24.607 17.837 18.358 1.00 72.19 102 ALA A CA 1
ATOM 783 C C . ALA A 1 102 ? -25.396 18.650 17.322 1.00 72.19 102 ALA A C 1
ATOM 785 O O . ALA A 1 102 ? -25.960 18.077 16.394 1.00 72.19 102 ALA A O 1
ATOM 786 N N . ARG A 1 103 ? -25.34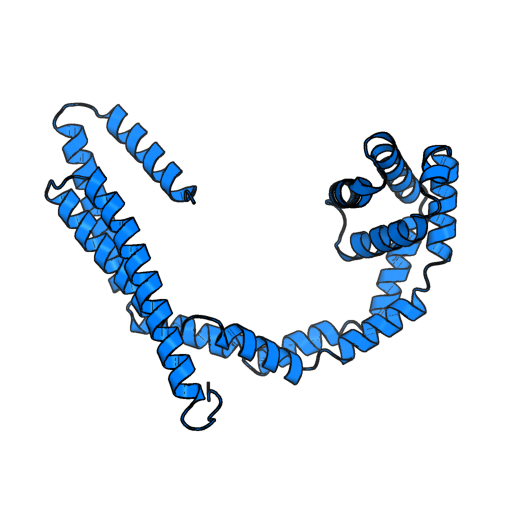9 19.990 17.391 1.00 76.00 103 ARG A N 1
ATOM 787 C CA . ARG A 1 103 ? -25.975 20.879 16.392 1.00 76.00 103 ARG A CA 1
ATOM 788 C C . ARG A 1 103 ? -25.345 20.769 15.013 1.00 76.00 103 ARG A C 1
ATOM 790 O O . ARG A 1 103 ? -26.066 20.709 14.021 1.00 76.00 103 ARG A O 1
ATOM 797 N N . LYS A 1 104 ? -24.012 20.703 14.917 1.00 76.88 104 LYS A N 1
ATOM 798 C CA . LYS A 1 104 ? -23.327 20.487 13.628 1.00 76.88 104 LYS A CA 1
ATOM 799 C C . LYS A 1 104 ? -23.724 19.153 12.993 1.00 76.88 104 LYS A C 1
ATOM 801 O O . LYS A 1 104 ? -23.924 19.096 11.779 1.00 76.88 104 LYS A O 1
ATOM 806 N N . LEU A 1 105 ? -23.850 18.097 13.796 1.00 71.62 105 LEU A N 1
ATOM 807 C CA . LEU A 1 105 ? -24.313 16.783 13.347 1.00 71.62 105 LEU A CA 1
ATOM 808 C C . LEU A 1 105 ? -25.785 16.791 12.950 1.00 71.62 105 LEU A C 1
ATOM 810 O O . LEU A 1 105 ? -26.094 16.329 11.859 1.00 71.62 105 LEU A O 1
ATOM 814 N N . ALA A 1 106 ? -26.661 17.370 13.771 1.00 75.00 106 ALA A N 1
ATOM 815 C CA . ALA A 1 106 ? -28.085 17.512 13.479 1.00 75.00 106 ALA A CA 1
ATOM 816 C C . ALA A 1 106 ? -28.315 18.260 12.165 1.00 75.00 106 ALA A C 1
ATOM 818 O O . ALA A 1 106 ? -29.080 17.808 11.320 1.00 75.00 106 ALA A O 1
ATOM 819 N N . LYS A 1 107 ? -27.581 19.356 11.953 1.00 78.25 107 LYS A N 1
ATOM 820 C CA . LYS A 1 107 ? -27.634 20.125 10.712 1.00 78.25 107 LYS A CA 1
ATOM 821 C C . LYS A 1 107 ? -27.130 19.326 9.513 1.00 78.25 107 LYS A C 1
ATOM 823 O O . LYS A 1 107 ? -27.801 19.288 8.492 1.00 78.25 107 LYS A O 1
ATOM 828 N N . SER A 1 108 ? -25.988 18.648 9.645 1.00 71.31 108 SER A N 1
ATOM 829 C CA . SER A 1 108 ? -25.439 17.802 8.571 1.00 71.31 108 SER A CA 1
ATOM 830 C C . SER A 1 108 ? -26.386 16.650 8.220 1.00 71.31 108 SER A C 1
ATOM 832 O O . SER A 1 108 ? -26.531 16.293 7.054 1.00 71.31 108 SER A O 1
ATOM 834 N N . LEU A 1 109 ? -27.059 16.096 9.229 1.00 71.88 109 LEU A N 1
ATOM 835 C CA . LEU A 1 109 ? -28.050 15.043 9.085 1.00 71.88 109 LEU A CA 1
ATOM 836 C C . LEU A 1 109 ? -29.327 15.549 8.409 1.00 71.88 109 LEU A C 1
ATOM 838 O O . LEU A 1 109 ? -29.801 14.917 7.472 1.00 71.88 109 LEU A O 1
ATOM 842 N N . LYS A 1 110 ? -29.866 16.692 8.841 1.00 75.25 110 LYS A N 1
ATOM 843 C CA . LYS A 1 110 ? -31.021 17.331 8.197 1.00 75.25 110 LYS A CA 1
ATOM 844 C C . LYS A 1 110 ? -30.711 17.697 6.751 1.00 75.25 110 LYS A C 1
ATOM 846 O O . LYS A 1 110 ? -31.482 17.349 5.865 1.00 75.25 110 LYS A O 1
ATOM 851 N N . ASP A 1 111 ? -29.542 18.281 6.500 1.00 74.12 111 ASP A N 1
ATOM 852 C CA . ASP A 1 111 ? -29.068 18.591 5.151 1.00 74.12 111 ASP A CA 1
ATOM 853 C C . ASP A 1 111 ? -28.959 17.337 4.265 1.00 74.12 111 ASP A C 1
ATOM 855 O O . ASP A 1 111 ? -29.200 17.434 3.062 1.00 74.12 111 ASP A O 1
ATOM 859 N N . ALA A 1 112 ? -28.603 16.175 4.826 1.00 69.25 112 ALA A N 1
ATOM 860 C CA . ALA A 1 112 ? -28.574 14.902 4.104 1.00 69.25 112 ALA A CA 1
ATOM 861 C C . ALA A 1 112 ? -29.990 14.338 3.875 1.00 69.25 112 ALA A C 1
ATOM 863 O O . ALA A 1 112 ? -30.354 14.047 2.739 1.00 69.25 112 ALA A O 1
ATOM 864 N N . LEU A 1 113 ? -30.824 14.264 4.918 1.00 70.25 113 LEU A N 1
ATOM 865 C CA . LEU A 1 113 ? -32.214 13.782 4.854 1.00 70.25 113 LEU A CA 1
ATOM 866 C C . LEU A 1 113 ? -33.107 14.618 3.924 1.00 70.25 113 LEU A C 1
ATOM 868 O O . LEU A 1 113 ? -34.048 14.097 3.322 1.00 70.25 113 LEU A O 1
ATOM 872 N N . ASP A 1 114 ? -32.824 15.913 3.787 1.00 73.00 114 ASP A N 1
ATOM 873 C CA . ASP A 1 114 ? -33.578 16.807 2.910 1.00 73.00 114 ASP A CA 1
ATOM 874 C C . ASP A 1 114 ? -33.131 16.690 1.436 1.00 73.00 114 ASP A C 1
ATOM 876 O O . ASP A 1 114 ? -33.917 16.999 0.537 1.00 73.00 114 ASP A O 1
ATOM 880 N N . LYS A 1 115 ? -31.903 16.212 1.165 1.00 69.06 115 LYS A N 1
ATOM 881 C CA . LYS A 1 115 ? -31.305 16.149 -0.186 1.00 69.06 115 LYS A CA 1
ATOM 882 C C . LYS A 1 115 ? -31.309 14.763 -0.832 1.00 69.06 115 LYS A C 1
ATOM 884 O O . LYS A 1 115 ? -31.211 14.699 -2.058 1.00 69.06 115 LYS A O 1
ATOM 889 N N . THR A 1 116 ? -31.419 13.680 -0.066 1.00 62.12 116 THR A N 1
ATOM 890 C CA . THR A 1 116 ? -31.321 12.307 -0.593 1.00 62.12 116 THR A CA 1
ATOM 891 C C . THR A 1 116 ? -32.402 11.369 -0.055 1.00 62.12 116 THR A C 1
ATOM 893 O O . THR A 1 116 ? -33.089 11.653 0.925 1.00 62.12 116 THR A O 1
ATOM 896 N N . SER A 1 117 ? -32.615 10.258 -0.768 1.00 61.66 117 SER A N 1
ATOM 897 C CA . SER A 1 117 ? -33.472 9.163 -0.308 1.00 61.66 117 SER A CA 1
ATOM 898 C C . SER A 1 117 ? -32.780 8.398 0.832 1.00 61.66 117 SER A C 1
ATOM 900 O O . SER A 1 117 ? -31.552 8.408 0.925 1.00 61.66 117 SER A O 1
ATOM 902 N N . THR A 1 118 ? -33.541 7.715 1.691 1.00 62.19 118 THR A N 1
ATOM 903 C CA . THR A 1 118 ? -33.014 6.933 2.829 1.00 62.19 118 THR A CA 1
ATOM 904 C C . THR A 1 118 ? -31.997 5.861 2.398 1.00 62.19 118 THR A C 1
ATOM 906 O O . THR A 1 118 ? -31.138 5.479 3.188 1.00 62.19 118 THR A O 1
ATOM 909 N N . GLU A 1 119 ? -32.049 5.418 1.136 1.00 58.91 119 GLU A N 1
ATOM 910 C CA . GLU A 1 119 ? -31.123 4.445 0.538 1.00 58.91 119 GLU A CA 1
ATOM 911 C C . GLU A 1 119 ? -29.767 5.063 0.130 1.00 58.91 119 GLU A C 1
ATOM 913 O O . GLU A 1 119 ? -28.751 4.377 0.171 1.00 58.91 119 GLU A O 1
ATOM 918 N N . ASP A 1 120 ? -29.714 6.365 -0.175 1.00 65.94 120 ASP A N 1
ATOM 919 C CA . ASP A 1 120 ? -28.482 7.094 -0.547 1.00 65.94 120 ASP A CA 1
ATOM 920 C C . ASP A 1 120 ? -27.848 7.856 0.634 1.00 65.94 120 ASP A C 1
ATOM 922 O O . ASP A 1 120 ? -26.858 8.592 0.490 1.00 65.94 120 ASP A O 1
ATOM 926 N N . LEU A 1 121 ? -28.442 7.709 1.819 1.00 65.81 121 LEU A N 1
ATOM 927 C CA . LEU A 1 121 ? -28.089 8.487 2.995 1.00 65.81 121 LEU A CA 1
ATOM 928 C C . LEU A 1 121 ? -26.693 8.138 3.512 1.00 65.81 121 LEU A C 1
ATOM 930 O O . LEU A 1 121 ? -25.941 9.042 3.855 1.00 65.81 121 LEU A O 1
ATOM 934 N N . GLU A 1 122 ? -26.309 6.858 3.495 1.00 66.06 122 GLU A N 1
ATOM 935 C CA . GLU A 1 122 ? -24.983 6.402 3.944 1.00 66.06 122 GLU A CA 1
ATOM 936 C C . GLU A 1 122 ? -23.849 7.062 3.151 1.00 66.06 122 GLU A C 1
ATOM 938 O O . GLU A 1 122 ? -22.917 7.601 3.742 1.00 66.06 122 GLU A O 1
ATOM 943 N N . ASN A 1 123 ? -23.969 7.116 1.821 1.00 67.44 123 ASN A N 1
ATOM 944 C CA . ASN A 1 123 ? -22.968 7.740 0.949 1.00 67.44 123 ASN A CA 1
ATOM 945 C C . ASN A 1 123 ? -22.891 9.262 1.152 1.00 67.44 123 ASN A C 1
ATOM 947 O O . ASN A 1 123 ? -21.810 9.853 1.141 1.00 67.44 123 ASN A O 1
ATOM 951 N N . THR A 1 124 ? -24.044 9.906 1.353 1.00 67.12 124 THR A N 1
ATOM 952 C CA . THR A 1 124 ? -24.125 11.354 1.608 1.00 67.12 124 THR A CA 1
ATOM 953 C C . THR A 1 124 ? -23.498 11.707 2.956 1.00 67.12 124 THR A C 1
ATOM 955 O O . THR A 1 124 ? -22.837 12.735 3.116 1.00 67.12 124 THR A O 1
ATOM 958 N N . LEU A 1 125 ? -23.692 10.829 3.932 1.00 66.56 125 LEU A N 1
ATOM 959 C CA . LEU A 1 125 ? -23.275 11.032 5.300 1.00 66.56 125 LEU A CA 1
ATOM 960 C C . LEU A 1 125 ? -21.789 10.705 5.500 1.00 66.56 125 LEU A C 1
ATOM 962 O O . LEU A 1 125 ? -21.096 11.466 6.168 1.00 66.56 125 LEU A O 1
ATOM 966 N N . ASP A 1 126 ? -21.253 9.684 4.828 1.00 68.44 126 ASP A N 1
ATOM 967 C CA . ASP A 1 126 ? -19.805 9.440 4.769 1.00 68.44 126 ASP A CA 1
ATOM 968 C C . ASP A 1 126 ? -19.053 10.633 4.140 1.00 68.44 126 ASP A C 1
ATOM 970 O O . ASP A 1 126 ? -18.033 11.097 4.664 1.00 68.44 126 ASP A O 1
ATOM 974 N N . ALA A 1 127 ? -19.619 11.238 3.086 1.00 67.62 127 ALA A N 1
ATOM 975 C CA . ALA A 1 127 ? -19.082 12.461 2.489 1.00 67.62 127 ALA A CA 1
ATOM 976 C C . ALA A 1 127 ? -19.131 13.665 3.454 1.00 67.62 127 ALA A C 1
ATOM 978 O O . ALA A 1 127 ? -18.154 14.416 3.554 1.00 67.62 127 ALA A O 1
ATOM 979 N N . ALA A 1 128 ? -20.224 13.834 4.206 1.00 62.41 128 ALA A N 1
ATOM 980 C CA . ALA A 1 128 ? -20.369 14.896 5.208 1.00 62.41 128 ALA A CA 1
ATOM 981 C C . ALA A 1 128 ? -19.415 14.720 6.404 1.00 62.41 128 ALA A C 1
ATOM 983 O O . ALA A 1 128 ? -18.945 15.698 6.987 1.00 62.41 128 ALA A O 1
ATOM 984 N N . LEU A 1 129 ? -19.083 13.475 6.746 1.00 65.62 129 LEU A N 1
ATOM 985 C CA . LEU A 1 129 ? -18.159 13.143 7.825 1.00 65.62 129 LEU A CA 1
ATOM 986 C C . LEU A 1 129 ? -16.700 13.087 7.370 1.00 65.62 129 LEU A C 1
ATOM 988 O O . LEU A 1 129 ? -15.829 12.837 8.199 1.00 65.62 129 LEU A O 1
ATOM 992 N N . SER A 1 130 ? -16.407 13.332 6.089 1.00 65.12 130 SER A N 1
ATOM 993 C CA . SER A 1 130 ? -15.074 13.183 5.488 1.00 65.12 130 SER A CA 1
ATOM 994 C C . SER A 1 130 ? -13.938 13.867 6.265 1.00 65.12 130 SER A C 1
ATOM 996 O O . SER A 1 130 ? -12.841 13.312 6.305 1.00 65.12 130 SER A O 1
ATOM 998 N N . GLY A 1 131 ? -14.215 14.992 6.936 1.00 61.91 131 GLY A N 1
ATOM 999 C CA . GLY A 1 131 ? -13.269 15.740 7.777 1.00 61.91 131 GLY A CA 1
ATOM 1000 C C . GLY A 1 131 ? -13.080 15.234 9.216 1.00 61.91 131 GLY A C 1
ATOM 1001 O O . GLY A 1 131 ? -12.308 15.836 9.958 1.00 61.91 131 GLY A O 1
ATOM 1002 N N . ARG A 1 132 ? -13.774 14.166 9.629 1.00 65.50 132 ARG A N 1
ATOM 1003 C CA . ARG A 1 132 ? -13.644 13.541 10.958 1.00 65.50 132 ARG A CA 1
ATOM 1004 C C . ARG A 1 132 ? -12.675 12.362 10.944 1.00 65.50 132 ARG A C 1
ATOM 1006 O O . ARG A 1 132 ? -12.436 11.746 9.901 1.00 65.50 132 ARG A O 1
ATOM 1013 N N . SER A 1 133 ? -12.140 12.024 12.116 1.00 61.03 133 SER A N 1
ATOM 1014 C CA . SER A 1 133 ? -11.298 10.838 12.275 1.00 61.03 133 SER A CA 1
ATOM 1015 C C . SER A 1 133 ? -12.095 9.554 11.995 1.00 61.03 133 SER A C 1
ATOM 1017 O O . SER A 1 133 ? -13.315 9.506 12.154 1.00 61.03 133 SER A O 1
ATOM 1019 N N . MET A 1 134 ? -11.414 8.486 11.567 1.00 60.56 134 MET A N 1
ATOM 1020 C CA . MET A 1 134 ? -12.065 7.217 11.206 1.00 60.56 134 MET A CA 1
ATOM 1021 C C . MET A 1 134 ? -12.864 6.603 12.370 1.00 60.56 134 MET A C 1
ATOM 1023 O O . MET A 1 134 ? -13.924 6.025 12.140 1.00 60.56 134 MET A O 1
ATOM 1027 N N . GLY A 1 135 ? -12.399 6.780 13.613 1.00 58.09 135 GLY A N 1
ATOM 1028 C CA . GLY A 1 135 ? -13.115 6.331 14.812 1.00 58.09 135 GLY A CA 1
ATOM 1029 C C . GLY A 1 135 ? -14.430 7.081 15.032 1.00 58.09 135 GLY A C 1
ATOM 1030 O O . GLY A 1 135 ? -15.465 6.460 15.257 1.00 58.09 135 GLY A O 1
ATOM 1031 N N . GLU A 1 136 ? -14.423 8.406 14.874 1.00 57.75 136 GLU A N 1
ATOM 1032 C CA . GLU A 1 136 ? -15.645 9.216 14.947 1.00 57.75 136 GLU A CA 1
ATOM 1033 C C . GLU A 1 136 ? -16.623 8.851 13.828 1.00 57.75 136 GLU A C 1
ATOM 1035 O O . GLU A 1 136 ? -17.818 8.725 14.079 1.00 57.75 136 GLU A O 1
ATOM 1040 N N . LYS A 1 137 ? -16.125 8.622 12.605 1.00 65.06 137 LYS A N 1
ATOM 1041 C CA . LYS A 1 137 ? -16.955 8.175 11.477 1.00 65.06 137 LYS A CA 1
ATOM 1042 C C . LYS A 1 137 ? -17.671 6.864 11.777 1.00 65.06 137 LYS A C 1
ATOM 1044 O O . LYS A 1 137 ? -18.871 6.781 11.558 1.00 65.06 137 LYS A O 1
ATOM 1049 N N . MET A 1 138 ? -16.960 5.860 12.291 1.00 62.88 138 MET A N 1
ATOM 1050 C CA . MET A 1 138 ? -17.549 4.552 12.596 1.00 62.88 138 MET A CA 1
ATOM 1051 C C . MET A 1 138 ? -18.640 4.637 13.664 1.00 62.88 138 MET A C 1
ATOM 1053 O O . MET A 1 138 ? -19.694 4.032 13.497 1.00 62.88 138 MET A O 1
ATOM 1057 N N . ILE A 1 139 ? -18.422 5.416 14.726 1.00 63.66 139 ILE A N 1
ATOM 1058 C CA . ILE A 1 139 ? -19.418 5.599 15.793 1.00 63.66 139 ILE A CA 1
ATOM 1059 C C . ILE A 1 139 ? -20.650 6.323 15.258 1.00 63.66 139 ILE A C 1
ATOM 1061 O O . ILE A 1 139 ? -21.775 5.916 15.531 1.00 63.66 139 ILE A O 1
ATOM 1065 N N . ILE A 1 140 ? -20.442 7.364 14.452 1.00 64.19 140 ILE A N 1
ATOM 1066 C CA . ILE A 1 140 ? -21.534 8.125 13.855 1.00 64.19 140 ILE A CA 1
ATOM 1067 C C . ILE A 1 140 ? -22.302 7.259 12.841 1.00 64.19 140 ILE A C 1
ATOM 1069 O O . ILE A 1 140 ? -23.527 7.260 12.857 1.00 64.19 140 ILE A O 1
ATOM 1073 N N . MET A 1 141 ? -21.634 6.454 12.010 1.00 65.50 141 MET A N 1
ATOM 1074 C CA . MET A 1 141 ? -22.314 5.520 11.101 1.00 65.50 141 MET A CA 1
ATOM 1075 C C . MET A 1 141 ? -23.083 4.423 11.847 1.00 65.50 141 MET A C 1
ATOM 1077 O O . MET A 1 141 ? -24.217 4.133 11.479 1.00 65.50 141 MET A O 1
ATOM 1081 N N . ALA A 1 142 ? -22.522 3.857 12.920 1.00 64.81 142 ALA A N 1
ATOM 1082 C CA . ALA A 1 142 ? -23.219 2.878 13.758 1.00 64.81 142 ALA A CA 1
ATOM 1083 C C . ALA A 1 142 ? -24.459 3.488 14.436 1.00 64.81 142 ALA A C 1
ATOM 1085 O O . ALA A 1 142 ? -25.515 2.859 14.504 1.00 64.81 142 ALA A O 1
ATOM 1086 N N . PHE A 1 143 ? -24.353 4.742 14.878 1.00 63.78 143 PHE A N 1
ATOM 1087 C CA . PHE A 1 143 ? -25.486 5.535 15.345 1.00 63.78 143 PHE A CA 1
ATOM 1088 C C . PHE A 1 143 ? -26.556 5.679 14.253 1.00 63.78 143 PHE A C 1
ATOM 1090 O O . PHE A 1 143 ? -27.740 5.480 14.519 1.00 63.78 143 PHE A O 1
ATOM 1097 N N . PHE A 1 144 ? -26.163 5.949 13.005 1.00 65.19 144 PHE A N 1
ATOM 1098 C CA . PHE A 1 144 ? -27.108 6.046 11.891 1.00 65.19 144 PHE A CA 1
ATOM 1099 C C . PHE A 1 144 ? -27.781 4.730 11.557 1.00 65.19 144 PHE A C 1
ATOM 1101 O O . PHE A 1 144 ? -28.979 4.708 11.288 1.00 65.19 144 PHE A O 1
ATOM 1108 N N . GLU A 1 145 ? -27.042 3.633 11.624 1.00 67.44 145 GLU A N 1
ATOM 1109 C CA . GLU A 1 145 ? -27.584 2.303 11.405 1.00 67.44 145 GLU A CA 1
ATOM 1110 C C . GLU A 1 145 ? -28.641 1.933 12.457 1.00 67.44 145 GLU A C 1
ATOM 1112 O O . GLU A 1 145 ? -29.671 1.358 12.108 1.00 67.44 145 GLU A O 1
ATOM 1117 N N . GLN A 1 146 ? -28.455 2.352 13.714 1.00 64.44 146 GLN A N 1
ATOM 1118 C CA . GLN A 1 146 ? -29.471 2.223 14.767 1.00 64.44 146 GLN A CA 1
ATOM 1119 C C . GLN A 1 146 ? -30.640 3.205 14.608 1.00 64.44 146 GLN A C 1
ATOM 1121 O O . GLN A 1 146 ? -31.768 2.881 14.982 1.00 64.44 146 GLN A O 1
ATOM 1126 N N . ALA A 1 147 ? -30.392 4.388 14.042 1.00 64.12 147 ALA A N 1
ATOM 1127 C CA . ALA A 1 147 ? -31.407 5.409 13.805 1.00 64.12 147 ALA A CA 1
ATOM 1128 C C . ALA A 1 147 ? -32.236 5.171 12.529 1.00 64.12 147 ALA A C 1
ATOM 1130 O O . ALA A 1 147 ? -33.300 5.777 12.404 1.00 64.12 147 ALA A O 1
ATOM 1131 N N . LYS A 1 148 ? -31.811 4.272 11.620 1.00 67.69 148 LYS A N 1
ATOM 1132 C CA . LYS A 1 148 ? -32.524 3.873 10.383 1.00 67.69 148 LYS A CA 1
ATOM 1133 C C . LYS A 1 148 ? -34.050 3.743 10.525 1.00 67.69 148 LYS A C 1
ATOM 1135 O O . LYS A 1 148 ? -34.750 4.365 9.728 1.00 67.69 148 LYS A O 1
ATOM 1140 N N . PRO A 1 149 ? -34.599 3.014 11.517 1.00 66.50 149 PRO A N 1
ATOM 1141 C CA . PRO A 1 149 ? -36.049 2.858 11.672 1.00 66.50 149 PRO A CA 1
ATOM 1142 C C . PRO A 1 149 ? -36.786 4.136 12.109 1.00 66.50 149 PRO A C 1
ATOM 1144 O O . PRO A 1 149 ? -38.011 4.155 12.081 1.00 66.50 149 PRO A O 1
ATOM 1147 N N . PHE A 1 150 ? -36.066 5.195 12.486 1.00 67.00 150 PHE A N 1
ATOM 1148 C CA . PHE A 1 150 ? -36.611 6.483 12.925 1.00 67.00 150 PHE A CA 1
ATOM 1149 C C . PHE A 1 150 ? -36.197 7.649 12.011 1.00 67.00 150 PHE A C 1
ATOM 1151 O O . PHE A 1 150 ? -36.449 8.804 12.354 1.00 67.00 150 PHE A O 1
ATOM 1158 N N . LEU A 1 151 ? -35.544 7.385 10.869 1.00 66.25 151 LEU A N 1
ATOM 1159 C CA . LEU A 1 151 ? -35.048 8.435 9.966 1.00 66.25 151 LEU A CA 1
ATOM 1160 C C . LEU A 1 151 ? -36.179 9.283 9.368 1.00 66.25 151 LEU A C 1
ATOM 1162 O O . LEU A 1 151 ? -36.009 10.491 9.219 1.00 66.25 151 LEU A O 1
ATOM 1166 N N . ASP A 1 152 ? -37.339 8.685 9.087 1.00 65.44 152 ASP A N 1
ATOM 1167 C CA . ASP A 1 152 ? -38.510 9.413 8.580 1.00 65.44 152 ASP A CA 1
ATOM 1168 C C . ASP A 1 152 ? -39.133 10.332 9.646 1.00 65.44 152 ASP A C 1
ATOM 1170 O O . ASP A 1 152 ? -39.603 11.427 9.327 1.00 65.44 152 ASP A O 1
ATOM 1174 N N . ASP A 1 153 ? -39.064 9.942 10.921 1.00 66.50 153 ASP A N 1
ATOM 1175 C CA . ASP A 1 153 ? -39.474 10.798 12.039 1.00 66.50 153 ASP A CA 1
ATOM 1176 C C . ASP A 1 153 ? -38.472 11.948 12.225 1.00 66.50 153 ASP A C 1
ATOM 1178 O O . ASP A 1 153 ? -38.862 13.107 12.344 1.00 66.50 153 ASP A O 1
ATOM 1182 N N . LEU A 1 154 ? -37.168 11.650 12.153 1.00 67.06 154 LEU A N 1
ATOM 1183 C CA . LEU A 1 154 ? -36.089 12.642 12.237 1.00 67.06 154 LEU A CA 1
ATOM 1184 C C . LEU A 1 154 ? -36.123 13.660 11.087 1.00 67.06 154 LEU A C 1
ATOM 1186 O O . LEU A 1 154 ? -35.740 14.813 11.277 1.00 67.06 154 LEU A O 1
ATOM 1190 N N . ARG A 1 155 ? -36.602 13.261 9.902 1.00 69.81 155 ARG A N 1
ATOM 1191 C CA . ARG A 1 155 ? -36.756 14.149 8.740 1.00 69.81 155 ARG A CA 1
ATOM 1192 C C . ARG A 1 155 ? -37.771 15.266 8.994 1.00 69.81 155 ARG A C 1
ATOM 1194 O O . ARG A 1 155 ? -37.554 16.400 8.556 1.00 69.81 155 ARG A O 1
ATOM 1201 N N . ASN A 1 156 ? -38.851 14.935 9.700 1.00 72.62 156 ASN A N 1
ATOM 1202 C CA . ASN A 1 156 ? -39.962 15.837 10.009 1.00 72.62 156 ASN A CA 1
ATOM 1203 C C . ASN A 1 156 ? -39.790 16.581 11.346 1.00 72.62 156 ASN A C 1
ATOM 1205 O O . ASN A 1 156 ? -40.519 17.539 11.604 1.00 72.62 156 ASN A O 1
ATOM 1209 N N . SER A 1 157 ? -38.829 16.163 12.170 1.00 75.06 157 SER A N 1
ATOM 1210 C CA . SER A 1 157 ? -38.461 16.820 13.423 1.00 75.06 157 SER A CA 1
ATOM 1211 C C . SER A 1 157 ? -37.678 18.118 13.222 1.00 75.06 157 SER A C 1
ATOM 1213 O O . SER A 1 157 ? -37.017 18.344 12.201 1.00 75.06 157 SER A O 1
ATOM 1215 N N . SER A 1 158 ? -37.744 18.988 14.231 1.00 78.31 158 SER A N 1
ATOM 1216 C CA . SER A 1 158 ? -36.940 20.215 14.273 1.00 78.31 158 SER A CA 1
ATOM 1217 C C . SER A 1 158 ? -35.457 19.911 14.531 1.00 78.31 158 SER A C 1
ATOM 1219 O O . SER A 1 158 ? -35.117 18.877 15.099 1.00 78.31 158 SER A O 1
ATOM 1221 N N . GLU A 1 159 ? -34.549 20.816 14.141 1.00 74.75 159 GLU A N 1
ATOM 1222 C CA . GLU A 1 159 ? -33.110 20.642 14.411 1.00 74.75 159 GLU A CA 1
ATOM 1223 C C . GLU A 1 159 ? -32.820 20.470 15.911 1.00 74.75 159 GLU A C 1
ATOM 1225 O O . GLU A 1 159 ? -31.993 19.637 16.268 1.00 74.75 159 GLU A O 1
ATOM 1230 N N . ASP A 1 160 ? -33.528 21.189 16.789 1.00 77.69 160 ASP A N 1
ATOM 1231 C CA . ASP A 1 160 ? -33.363 21.058 18.242 1.00 77.69 160 ASP A CA 1
ATOM 1232 C C . ASP A 1 160 ? -33.857 19.689 18.762 1.00 77.69 160 ASP A C 1
ATOM 1234 O O . ASP A 1 160 ? -33.220 19.100 19.632 1.00 77.69 160 ASP A O 1
ATOM 1238 N N . GLU A 1 161 ? -34.925 19.119 18.191 1.00 77.19 161 GLU A N 1
ATOM 1239 C CA . GLU A 1 161 ? -35.359 17.745 18.506 1.00 77.19 161 GLU A CA 1
ATOM 1240 C C . GLU A 1 161 ? -34.337 16.699 18.043 1.00 77.19 161 GLU A C 1
ATOM 1242 O O . GLU A 1 161 ? -34.075 15.723 18.746 1.00 77.19 161 GLU A O 1
ATOM 1247 N N . VAL A 1 162 ? -33.727 16.905 16.873 1.00 75.38 162 VAL A N 1
ATOM 1248 C CA . VAL A 1 162 ? -32.667 16.029 16.354 1.00 75.38 162 VAL A CA 1
ATOM 1249 C C . VAL A 1 162 ? -31.418 16.110 17.239 1.00 75.38 162 VAL A C 1
ATOM 1251 O O . VAL A 1 162 ? -30.788 15.086 17.490 1.00 75.38 162 VAL A O 1
ATOM 1254 N N . VAL A 1 163 ? -31.076 17.296 17.753 1.00 77.69 163 VAL A N 1
ATOM 1255 C CA . VAL A 1 163 ? -29.971 17.498 18.708 1.00 77.69 163 VAL A CA 1
ATOM 1256 C C . VAL A 1 163 ? -30.195 16.717 19.996 1.00 77.69 163 VAL A C 1
ATOM 1258 O O . VAL A 1 163 ? -29.306 15.975 20.411 1.00 77.69 163 VAL A O 1
ATOM 1261 N N . GLU A 1 164 ? -31.367 16.848 20.616 1.00 79.44 164 GLU A N 1
ATOM 1262 C CA . GLU A 1 164 ? -31.674 16.120 21.852 1.00 79.44 164 GLU A CA 1
ATOM 1263 C C . GLU A 1 164 ? -31.676 14.607 21.616 1.00 79.44 164 GLU A C 1
ATOM 1265 O O . GLU A 1 164 ? -31.079 13.856 22.383 1.00 79.44 164 GLU A O 1
ATOM 1270 N N . LYS A 1 165 ? -32.202 14.154 20.475 1.00 73.06 165 LYS A N 1
ATOM 1271 C CA . LYS A 1 165 ? -32.197 12.735 20.111 1.00 73.06 165 LYS A CA 1
ATOM 1272 C C . LYS A 1 165 ? -30.788 12.198 19.822 1.00 73.06 165 LYS A C 1
ATOM 1274 O O . LYS A 1 165 ? -30.507 11.043 20.132 1.00 73.06 165 LYS A O 1
ATOM 1279 N N . ILE A 1 166 ? -29.874 13.020 19.289 1.00 72.25 166 ILE A N 1
ATOM 1280 C CA . ILE A 1 166 ? -28.443 12.679 19.165 1.00 72.25 166 ILE A CA 1
ATOM 1281 C C . ILE A 1 166 ? -27.808 12.480 20.543 1.00 72.25 166 ILE A C 1
ATOM 1283 O O . ILE A 1 166 ? -27.076 11.509 20.728 1.00 72.25 166 ILE A O 1
ATOM 1287 N N . LYS A 1 167 ? -28.102 13.354 21.512 1.00 76.12 167 LYS A N 1
ATOM 1288 C CA . LYS A 1 167 ? -27.585 13.230 22.884 1.00 76.12 167 LYS A CA 1
ATOM 1289 C C . LYS A 1 167 ? -28.130 11.988 23.587 1.00 76.12 167 LYS A C 1
ATOM 1291 O O . LYS A 1 167 ? -27.344 11.219 24.132 1.00 76.12 167 LYS A O 1
ATOM 1296 N N . GLU A 1 168 ? -29.440 11.755 23.504 1.00 77.38 168 GLU A N 1
ATOM 1297 C CA . GLU A 1 168 ? -30.103 10.583 24.090 1.00 77.38 168 GLU A CA 1
ATOM 1298 C C . GLU A 1 168 ? -29.571 9.270 23.507 1.00 77.38 168 GLU A C 1
ATOM 1300 O O . GLU A 1 168 ? -29.297 8.324 24.238 1.00 77.38 168 GLU A O 1
ATOM 1305 N N . MET A 1 169 ? -29.373 9.200 22.190 1.00 67.56 169 MET A N 1
ATOM 1306 C CA . MET A 1 169 ? -28.792 8.017 21.553 1.00 67.56 169 MET A CA 1
ATOM 1307 C C . MET A 1 169 ? -27.288 7.881 21.831 1.00 67.56 169 MET A C 1
ATOM 1309 O O . MET A 1 169 ? -26.776 6.769 21.880 1.00 67.56 169 MET A O 1
ATOM 1313 N N . ALA A 1 170 ? -26.559 8.976 22.066 1.00 69.75 170 ALA A N 1
ATOM 1314 C CA . ALA A 1 170 ? -25.174 8.894 22.524 1.00 69.75 170 ALA A CA 1
ATOM 1315 C C . ALA A 1 170 ? -25.072 8.279 23.936 1.00 69.75 170 ALA A C 1
ATOM 1317 O O . ALA A 1 170 ? -24.075 7.629 24.242 1.00 69.75 170 ALA A O 1
ATOM 1318 N N . ASP A 1 171 ? -26.099 8.434 24.782 1.00 72.81 171 ASP A N 1
ATOM 1319 C CA . ASP A 1 171 ? -26.197 7.781 26.098 1.00 72.81 171 ASP A CA 1
ATOM 1320 C C . ASP A 1 171 ? -26.491 6.275 26.028 1.00 72.81 171 ASP A C 1
ATOM 1322 O O . ASP A 1 171 ? -26.180 5.547 26.972 1.00 72.81 171 ASP A O 1
ATOM 1326 N N . THR A 1 172 ? -27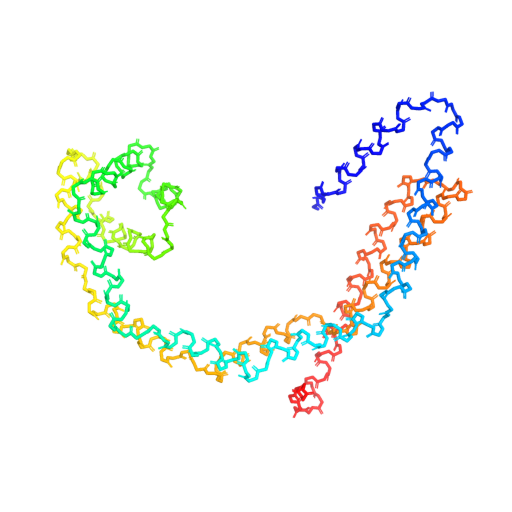.069 5.782 24.929 1.00 69.94 172 THR A N 1
ATOM 1327 C CA . THR A 1 172 ? -27.408 4.357 24.779 1.00 69.94 172 THR A CA 1
ATOM 1328 C C . THR A 1 172 ? -26.278 3.518 24.186 1.00 69.94 172 THR A C 1
ATOM 1330 O O . THR A 1 172 ? -26.385 2.289 24.172 1.00 69.94 172 THR A O 1
ATOM 1333 N N . ILE A 1 173 ? -25.186 4.139 23.722 1.00 68.62 173 ILE A N 1
ATOM 1334 C CA . ILE A 1 173 ? -24.028 3.432 23.163 1.00 68.62 173 ILE A CA 1
ATOM 1335 C C . ILE A 1 173 ? -23.309 2.674 24.292 1.00 68.62 173 ILE A C 1
ATOM 1337 O O . ILE A 1 173 ? -22.759 3.302 25.200 1.00 68.62 173 ILE A O 1
ATOM 1341 N N . PRO A 1 174 ? -23.246 1.328 24.250 1.00 68.06 174 PRO A N 1
ATOM 1342 C CA . PRO A 1 174 ? -22.624 0.542 25.308 1.00 68.06 174 PRO A CA 1
ATOM 1343 C C . PRO A 1 174 ? -21.097 0.535 25.136 1.00 68.06 174 PRO A C 1
ATOM 1345 O O . PRO A 1 174 ? -20.524 -0.451 24.662 1.00 68.06 174 PRO A O 1
ATOM 1348 N N . THR A 1 175 ? -20.425 1.633 25.503 1.00 68.62 175 THR A N 1
ATOM 1349 C CA . THR A 1 175 ? -18.969 1.800 25.308 1.00 68.62 175 THR A CA 1
ATOM 1350 C C . THR A 1 175 ? -18.155 0.712 25.971 1.00 68.62 175 THR A C 1
ATOM 1352 O O . THR A 1 175 ? -17.203 0.235 25.366 1.00 68.62 175 THR A O 1
ATOM 1355 N N . ASP A 1 176 ? -18.572 0.248 27.147 1.00 71.94 176 ASP A N 1
ATOM 1356 C CA . ASP A 1 176 ? -17.949 -0.874 27.851 1.00 71.94 176 ASP A CA 1
ATOM 1357 C C . ASP A 1 176 ? -17.967 -2.163 27.019 1.00 71.94 176 ASP A C 1
ATOM 1359 O O . ASP A 1 176 ? -16.950 -2.840 26.875 1.00 71.94 176 ASP A O 1
ATOM 1363 N N . ALA A 1 177 ? -19.111 -2.492 26.413 1.00 70.25 177 ALA A N 1
ATOM 1364 C CA . ALA A 1 177 ? -19.245 -3.699 25.602 1.00 70.25 177 ALA A CA 1
ATOM 1365 C C . ALA A 1 177 ? -18.442 -3.597 24.298 1.00 70.25 177 ALA A C 1
ATOM 1367 O O . ALA A 1 177 ? -17.834 -4.581 23.874 1.00 70.25 177 ALA A O 1
ATOM 1368 N N . ILE A 1 178 ? -18.415 -2.415 23.674 1.00 67.50 178 ILE A N 1
ATOM 1369 C CA . ILE A 1 178 ? -17.631 -2.161 22.458 1.00 67.50 178 ILE A CA 1
ATOM 1370 C C . ILE A 1 178 ? -16.135 -2.191 22.783 1.00 67.50 178 ILE A C 1
ATOM 1372 O O . ILE A 1 178 ? -15.373 -2.840 22.072 1.00 67.50 178 ILE A O 1
ATOM 1376 N N . ALA A 1 179 ? -15.706 -1.559 23.876 1.00 72.19 179 ALA A N 1
ATOM 1377 C CA . ALA A 1 179 ? -14.319 -1.565 24.322 1.00 72.19 179 ALA A CA 1
ATOM 1378 C C . ALA A 1 179 ? -13.838 -2.982 24.644 1.00 72.19 179 ALA A C 1
ATOM 1380 O O . ALA A 1 179 ? -12.763 -3.367 24.189 1.00 72.19 179 ALA A O 1
ATOM 1381 N N . ALA A 1 180 ? -14.650 -3.789 25.333 1.00 70.94 180 ALA A N 1
ATOM 1382 C CA . ALA A 1 180 ? -14.334 -5.185 25.618 1.00 70.94 180 ALA A CA 1
ATOM 1383 C C . ALA A 1 180 ? -14.234 -6.034 24.337 1.00 70.94 180 ALA A C 1
ATOM 1385 O O . ALA A 1 180 ? -13.329 -6.860 24.210 1.00 70.94 180 ALA A O 1
ATOM 1386 N N . GLN A 1 181 ? -15.122 -5.815 23.358 1.00 66.50 181 GLN A N 1
ATOM 1387 C CA . GLN A 1 181 ? -15.072 -6.502 22.062 1.00 66.50 181 GLN A CA 1
ATOM 1388 C C . GLN A 1 181 ? -13.847 -6.095 21.240 1.00 66.50 181 GLN A C 1
ATOM 1390 O O . GLN A 1 181 ? -13.141 -6.957 20.724 1.00 66.50 181 GLN A O 1
ATOM 1395 N N . VAL A 1 182 ? -13.547 -4.799 21.151 1.00 65.62 182 VAL A N 1
ATOM 1396 C CA . VAL A 1 182 ? -12.361 -4.296 20.448 1.00 65.62 182 VAL A CA 1
ATOM 1397 C C . VAL A 1 182 ? -11.087 -4.770 21.144 1.00 65.62 182 VAL A C 1
ATOM 1399 O O . VAL A 1 182 ? -10.170 -5.220 20.470 1.00 65.62 182 VAL A O 1
ATOM 1402 N N . ALA A 1 183 ? -11.039 -4.777 22.476 1.00 69.12 183 ALA A N 1
ATOM 1403 C CA . ALA A 1 183 ? -9.912 -5.314 23.234 1.00 69.12 183 ALA A CA 1
ATOM 1404 C C . ALA A 1 183 ? -9.758 -6.839 23.076 1.00 69.12 183 ALA A C 1
ATOM 1406 O O . ALA A 1 183 ? -8.644 -7.365 23.096 1.00 69.12 183 ALA A O 1
ATOM 1407 N N . ALA A 1 184 ? -10.857 -7.580 22.909 1.00 72.81 184 ALA A N 1
ATOM 1408 C CA . ALA A 1 184 ? -10.806 -8.997 22.556 1.00 72.81 184 ALA A CA 1
ATOM 1409 C C . ALA A 1 184 ? -10.245 -9.195 21.137 1.00 72.81 184 ALA A C 1
ATOM 1411 O O . ALA A 1 184 ? -9.365 -10.033 20.936 1.00 72.81 184 ALA A O 1
ATOM 1412 N N . LEU A 1 185 ? -10.670 -8.366 20.179 1.00 69.00 185 LEU A N 1
ATOM 1413 C CA . LEU A 1 185 ? -10.163 -8.369 18.805 1.00 69.00 185 LEU A CA 1
ATO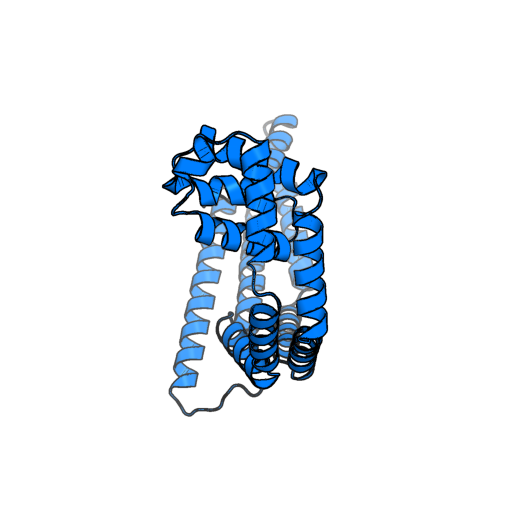M 1414 C C . LEU A 1 185 ? -8.681 -7.968 18.726 1.00 69.00 185 LEU A C 1
ATOM 1416 O O . LEU A 1 185 ? -7.925 -8.573 17.969 1.00 69.00 185 LEU A O 1
ATOM 1420 N N . THR A 1 186 ? -8.218 -7.001 19.523 1.00 71.38 186 THR A N 1
ATOM 1421 C CA . THR A 1 186 ? -6.800 -6.601 19.549 1.00 71.38 186 THR A CA 1
ATOM 1422 C C . THR A 1 186 ? -5.923 -7.693 20.163 1.00 71.38 186 THR A C 1
ATOM 1424 O O . THR A 1 186 ? -4.825 -7.949 19.668 1.00 71.38 186 THR A O 1
ATOM 1427 N N . LYS A 1 187 ? -6.414 -8.423 21.178 1.00 71.94 187 LYS A N 1
ATOM 1428 C CA . LYS A 1 187 ? -5.742 -9.622 21.727 1.00 71.94 187 LYS A CA 1
ATOM 1429 C C . LYS A 1 187 ? -5.611 -10.737 20.689 1.00 71.94 187 LYS A C 1
ATOM 1431 O O . LYS A 1 187 ? -4.599 -11.445 20.659 1.00 71.94 187 LYS A O 1
ATOM 1436 N N . GLU A 1 188 ? -6.608 -10.855 19.820 1.00 74.12 188 GLU A N 1
ATOM 1437 C CA . GLU A 1 188 ? -6.638 -11.787 18.699 1.00 74.12 188 GLU A CA 1
ATOM 1438 C C . GLU A 1 188 ? -5.647 -11.455 17.572 1.00 74.12 188 GLU A C 1
ATOM 1440 O O . GLU A 1 188 ? -5.330 -12.342 16.774 1.00 74.12 188 GLU A O 1
ATOM 1445 N N . VAL A 1 189 ? -5.108 -10.234 17.514 1.00 75.31 189 VAL A N 1
ATOM 1446 C CA . VAL A 1 189 ? -3.998 -9.871 16.621 1.00 75.31 189 VAL A CA 1
ATOM 1447 C C . VAL A 1 189 ? -2.695 -10.335 17.265 1.00 75.31 189 VAL A C 1
ATOM 1449 O O . VAL A 1 189 ? -2.054 -9.605 18.017 1.00 75.31 189 VAL A O 1
ATOM 1452 N N . THR A 1 190 ? -2.342 -11.601 17.041 1.00 82.56 190 THR A N 1
ATOM 1453 C CA . THR A 1 190 ? -1.078 -12.180 17.514 1.00 82.56 190 THR A CA 1
ATOM 1454 C C . THR A 1 190 ? 0.043 -11.991 16.491 1.00 82.56 190 THR A C 1
ATOM 1456 O O . THR A 1 190 ? -0.253 -11.887 15.295 1.00 82.56 190 THR A O 1
ATOM 1459 N N . PRO A 1 191 ? 1.323 -11.999 16.913 1.00 76.56 191 PRO A N 1
ATOM 1460 C CA . PRO A 1 191 ? 2.445 -11.968 15.980 1.00 76.56 191 PRO A CA 1
ATOM 1461 C C . PRO A 1 191 ? 2.366 -13.088 14.938 1.00 76.56 191 PRO A C 1
ATOM 1463 O O . PRO A 1 191 ? 2.609 -12.850 13.764 1.00 76.56 191 PRO A O 1
ATOM 1466 N N . GLU A 1 192 ? 1.919 -14.287 15.317 1.00 79.31 192 GLU A N 1
ATOM 1467 C CA . GLU A 1 192 ? 1.771 -15.426 14.403 1.00 79.31 192 GLU A CA 1
ATOM 1468 C C . GLU A 1 192 ? 0.701 -15.171 13.335 1.00 79.31 192 GLU A C 1
ATOM 1470 O O . GLU A 1 192 ? 0.872 -15.545 12.176 1.00 79.31 192 GLU A O 1
ATOM 1475 N N . ARG A 1 193 ? -0.410 -14.514 13.697 1.00 77.69 193 ARG A N 1
ATOM 1476 C CA . ARG A 1 193 ? -1.462 -14.142 12.739 1.00 77.69 193 ARG A CA 1
ATOM 1477 C C . ARG A 1 193 ? -0.996 -13.038 11.796 1.00 77.69 193 ARG A C 1
ATOM 1479 O O . ARG A 1 193 ? -1.257 -13.136 10.600 1.00 77.69 193 ARG A O 1
ATOM 1486 N N . VAL A 1 194 ? -0.292 -12.032 12.316 1.00 74.19 194 VAL A N 1
ATOM 1487 C CA . VAL A 1 194 ? 0.292 -10.950 11.508 1.00 74.19 194 VAL A CA 1
ATOM 1488 C C . VAL A 1 194 ? 1.352 -11.503 10.558 1.00 74.19 194 VAL A C 1
ATOM 1490 O O . VAL A 1 194 ? 1.294 -11.233 9.363 1.00 74.19 194 VAL A O 1
ATOM 1493 N N . SER A 1 195 ? 2.263 -12.335 11.062 1.00 73.44 195 SER A N 1
ATOM 1494 C CA . SER A 1 195 ? 3.288 -13.018 10.269 1.00 73.44 195 SER A CA 1
ATOM 1495 C C . SER A 1 195 ? 2.649 -13.870 9.173 1.00 73.44 195 SER A C 1
ATOM 1497 O O . SER A 1 195 ? 2.988 -13.717 8.002 1.00 73.44 195 SER A O 1
ATOM 1499 N N . LYS A 1 196 ? 1.637 -14.685 9.500 1.00 77.94 196 LYS A N 1
ATOM 1500 C CA . LYS A 1 196 ? 0.914 -15.482 8.502 1.00 77.94 196 LYS A CA 1
ATOM 1501 C C . LYS A 1 196 ? 0.274 -14.616 7.413 1.00 77.94 196 LYS A C 1
ATOM 1503 O O . LYS A 1 196 ? 0.416 -14.929 6.236 1.00 77.94 196 LYS A O 1
ATOM 1508 N N . GLN A 1 197 ? -0.394 -13.523 7.781 1.00 71.56 197 GLN A N 1
ATOM 1509 C CA . GLN A 1 197 ? -0.983 -12.594 6.810 1.00 71.56 197 GLN A CA 1
ATOM 1510 C C . GLN A 1 197 ? 0.080 -11.910 5.942 1.00 71.56 197 GLN A C 1
ATOM 1512 O O . GLN A 1 197 ? -0.124 -11.761 4.739 1.00 71.56 197 GLN A O 1
ATOM 1517 N N . ALA A 1 198 ? 1.219 -11.531 6.525 1.00 69.94 198 ALA A N 1
ATOM 1518 C CA . ALA A 1 198 ? 2.347 -10.962 5.798 1.00 69.94 198 ALA A CA 1
ATOM 1519 C C . ALA A 1 198 ? 2.949 -11.970 4.805 1.00 69.94 198 ALA A C 1
ATOM 1521 O O . ALA A 1 198 ? 3.192 -11.620 3.651 1.00 69.94 198 ALA A O 1
ATOM 1522 N N . HIS A 1 199 ? 3.116 -13.233 5.210 1.00 77.00 199 HIS A N 1
ATOM 1523 C CA . HIS A 1 199 ? 3.567 -14.315 4.333 1.00 77.00 199 HIS A CA 1
ATOM 1524 C C . HIS A 1 199 ? 2.563 -14.625 3.219 1.00 77.00 199 HIS A C 1
ATOM 1526 O O . HIS A 1 199 ? 2.971 -14.804 2.072 1.00 77.00 199 HIS A O 1
ATOM 1532 N N . ASP A 1 200 ? 1.262 -14.650 3.516 1.00 73.81 200 ASP A N 1
ATOM 1533 C CA . ASP A 1 200 ? 0.212 -14.847 2.511 1.00 73.81 200 ASP A CA 1
ATOM 1534 C C . ASP A 1 200 ? 0.188 -13.687 1.499 1.00 73.81 200 ASP A C 1
ATOM 1536 O O . ASP A 1 200 ? 0.086 -13.913 0.290 1.00 73.81 200 ASP A O 1
ATOM 1540 N N . PHE A 1 201 ? 0.348 -12.449 1.978 1.00 72.25 201 PHE A N 1
ATOM 1541 C CA . PHE A 1 201 ? 0.447 -11.252 1.144 1.00 72.25 201 PHE A CA 1
ATOM 1542 C C . PHE A 1 201 ? 1.678 -11.294 0.232 1.00 72.25 201 PHE A C 1
ATOM 1544 O O . PHE A 1 201 ? 1.540 -11.210 -0.990 1.00 72.25 201 PHE A O 1
ATOM 1551 N N . VAL A 1 202 ? 2.875 -11.487 0.799 1.00 74.12 202 VAL A N 1
ATOM 1552 C CA . VAL A 1 202 ? 4.135 -11.571 0.041 1.00 74.12 202 VAL A CA 1
ATOM 1553 C C . VAL A 1 202 ? 4.130 -12.765 -0.915 1.00 74.12 202 VAL A C 1
ATOM 1555 O O . VAL A 1 202 ? 4.581 -12.645 -2.052 1.00 74.12 202 VAL A O 1
ATOM 1558 N N . GLY A 1 203 ? 3.541 -13.895 -0.518 1.00 74.81 203 GLY A N 1
ATOM 1559 C CA . GLY A 1 203 ? 3.374 -15.071 -1.372 1.00 74.81 203 GLY A CA 1
ATOM 1560 C C . GLY A 1 203 ? 2.507 -14.821 -2.614 1.00 74.81 203 GLY A C 1
ATOM 1561 O O . GLY A 1 203 ? 2.629 -15.552 -3.603 1.00 74.81 203 GLY A O 1
ATOM 1562 N N . GLY A 1 204 ? 1.657 -13.788 -2.584 1.00 74.50 204 GLY A N 1
ATOM 1563 C CA . GLY A 1 204 ? 0.864 -13.316 -3.720 1.00 74.50 204 GLY A CA 1
ATOM 1564 C C . GLY A 1 204 ? 1.595 -12.343 -4.654 1.00 74.50 204 GLY A C 1
ATOM 1565 O O . GLY A 1 204 ? 1.177 -12.185 -5.801 1.00 74.50 204 GLY A O 1
ATOM 1566 N N . LEU A 1 205 ? 2.689 -11.716 -4.212 1.00 80.19 205 LEU A N 1
ATOM 1567 C CA . LEU A 1 205 ? 3.460 -10.756 -5.012 1.00 80.19 205 LEU A CA 1
ATOM 1568 C C . LEU A 1 205 ? 4.421 -11.468 -5.974 1.00 80.19 205 LEU A C 1
ATOM 1570 O O . LEU A 1 205 ? 4.903 -12.545 -5.625 1.00 80.19 205 LEU A O 1
ATOM 1574 N N . PRO A 1 206 ? 4.745 -10.910 -7.161 1.00 83.88 206 PRO A N 1
ATOM 1575 C CA . PRO A 1 206 ? 5.770 -11.462 -8.056 1.00 83.88 206 PRO A CA 1
ATOM 1576 C C . PRO A 1 206 ? 7.097 -11.721 -7.333 1.00 83.88 206 PRO A C 1
ATOM 1578 O O . PRO A 1 206 ? 7.463 -10.969 -6.437 1.00 83.88 206 PRO A O 1
ATOM 1581 N N . SER A 1 207 ? 7.833 -12.779 -7.693 1.00 87.38 207 SER A N 1
ATOM 1582 C CA . SER A 1 207 ? 9.120 -13.032 -7.029 1.00 87.38 207 SER A CA 1
ATOM 1583 C C . SER A 1 207 ? 10.118 -11.879 -7.237 1.00 87.38 207 SER A C 1
ATOM 1585 O O . SER A 1 207 ? 10.053 -11.173 -8.246 1.00 87.38 207 SER A O 1
ATOM 1587 N N . PRO A 1 208 ? 11.111 -11.710 -6.346 1.00 82.88 208 PRO A N 1
ATOM 1588 C CA . PRO A 1 208 ? 12.147 -10.690 -6.519 1.00 82.88 208 PRO A CA 1
ATOM 1589 C C . PRO A 1 208 ? 12.913 -10.805 -7.846 1.00 82.88 208 PRO A C 1
ATOM 1591 O O . PRO A 1 208 ? 13.305 -9.797 -8.434 1.00 82.88 208 PRO A O 1
ATOM 1594 N N . SER A 1 209 ? 13.095 -12.031 -8.350 1.00 88.88 209 SER A N 1
ATOM 1595 C CA . SER A 1 209 ? 13.664 -12.270 -9.681 1.00 88.88 209 SER A CA 1
ATOM 1596 C C . SER A 1 209 ? 12.739 -11.745 -10.782 1.00 88.88 209 SER A C 1
ATOM 1598 O O . SER A 1 209 ? 13.207 -11.027 -11.659 1.00 88.88 209 SER A O 1
ATOM 1600 N N . ALA A 1 210 ? 11.433 -12.019 -10.692 1.00 87.50 210 ALA A N 1
ATOM 1601 C CA . ALA A 1 210 ? 10.435 -11.537 -11.644 1.00 87.50 210 ALA A CA 1
ATOM 1602 C C . ALA A 1 210 ? 10.334 -10.000 -11.664 1.00 87.50 210 ALA A C 1
ATOM 1604 O O . ALA A 1 210 ? 10.303 -9.402 -12.735 1.00 87.50 210 ALA A O 1
ATOM 1605 N N . ILE A 1 211 ? 10.351 -9.339 -10.500 1.00 81.62 211 ILE A N 1
ATOM 1606 C CA . ILE A 1 211 ? 10.367 -7.865 -10.415 1.00 81.62 211 ILE A CA 1
ATOM 1607 C C . ILE A 1 211 ? 11.591 -7.303 -11.131 1.00 81.62 211 ILE A C 1
ATOM 1609 O O . ILE A 1 211 ? 11.488 -6.368 -11.924 1.00 81.62 211 ILE A O 1
ATOM 1613 N N . SER A 1 212 ? 12.752 -7.895 -10.872 1.00 87.25 212 SER A N 1
ATOM 1614 C CA . SER A 1 212 ? 13.997 -7.442 -11.469 1.00 87.25 212 SER A CA 1
ATOM 1615 C C . SER A 1 212 ? 14.044 -7.666 -12.987 1.00 87.25 212 SER A C 1
ATOM 1617 O O . SER A 1 212 ? 14.474 -6.788 -13.735 1.00 87.25 212 SER A O 1
ATOM 1619 N N . GLU A 1 213 ? 13.529 -8.803 -13.461 1.00 89.94 213 GLU A N 1
ATOM 1620 C CA . GLU A 1 213 ? 13.346 -9.095 -14.888 1.00 89.94 213 GLU A CA 1
ATOM 1621 C C . GLU A 1 213 ? 12.389 -8.112 -15.571 1.00 89.94 213 GLU A C 1
ATOM 1623 O O . GLU A 1 213 ? 12.683 -7.659 -16.675 1.00 89.94 213 GLU A O 1
ATOM 1628 N N . ILE A 1 214 ? 11.289 -7.723 -14.917 1.00 86.56 214 ILE A N 1
ATOM 1629 C CA . ILE A 1 214 ? 10.357 -6.715 -15.442 1.00 86.56 214 ILE A CA 1
ATOM 1630 C C . ILE A 1 214 ? 11.060 -5.366 -15.594 1.00 86.56 214 ILE A C 1
ATOM 1632 O O . ILE A 1 214 ? 11.023 -4.779 -16.674 1.00 86.56 214 ILE A O 1
ATOM 1636 N N . VAL A 1 215 ? 11.719 -4.873 -14.541 1.00 78.25 215 VAL A N 1
ATOM 1637 C CA . VAL A 1 215 ? 12.356 -3.546 -14.565 1.00 78.25 215 VAL A CA 1
ATOM 1638 C C . VAL A 1 215 ? 13.457 -3.485 -15.626 1.00 78.25 215 VAL A C 1
ATOM 1640 O O . VAL A 1 215 ? 13.494 -2.543 -16.420 1.00 78.25 215 VAL A O 1
ATOM 1643 N N . HIS A 1 216 ? 14.310 -4.510 -15.706 1.00 89.88 216 HIS A N 1
ATOM 1644 C CA . HIS A 1 216 ? 15.355 -4.571 -16.729 1.00 89.88 216 HIS A CA 1
ATOM 1645 C C . HIS A 1 216 ? 14.812 -4.810 -18.134 1.00 89.88 216 HIS A C 1
ATOM 1647 O O . HIS A 1 216 ? 15.327 -4.225 -19.084 1.00 89.88 216 HIS A O 1
ATOM 1653 N N . GLY A 1 217 ? 13.780 -5.640 -18.286 1.00 89.06 217 GLY A N 1
ATOM 1654 C CA . GLY A 1 217 ? 13.146 -5.893 -19.575 1.00 89.06 217 GLY A CA 1
ATOM 1655 C C . GLY A 1 217 ? 12.519 -4.624 -20.145 1.00 89.06 217 GLY A C 1
ATOM 1656 O O . GLY A 1 217 ? 12.825 -4.233 -21.271 1.00 89.06 217 GLY A O 1
ATOM 1657 N N . VAL A 1 218 ? 11.706 -3.932 -19.341 1.00 87.38 218 VAL A N 1
ATOM 1658 C CA . VAL A 1 218 ? 11.066 -2.667 -19.730 1.00 87.38 218 VAL A CA 1
ATOM 1659 C C . VAL A 1 218 ? 12.114 -1.589 -20.003 1.00 87.38 218 VAL A C 1
ATOM 1661 O O . VAL A 1 218 ? 12.035 -0.905 -21.023 1.00 87.38 218 VAL A O 1
ATOM 1664 N N . GLY A 1 219 ? 13.129 -1.458 -19.143 1.00 81.56 219 GLY A N 1
ATOM 1665 C CA . GLY A 1 219 ? 14.217 -0.505 -19.359 1.00 81.56 219 GLY A CA 1
ATOM 1666 C C . GLY A 1 219 ? 15.028 -0.804 -20.625 1.00 81.56 219 GLY A C 1
ATOM 1667 O O . GLY A 1 219 ? 15.346 0.111 -21.380 1.00 81.56 219 GLY A O 1
ATOM 1668 N N . GLY A 1 220 ? 15.320 -2.075 -20.909 1.00 91.12 220 GLY A N 1
ATOM 1669 C CA . GLY A 1 220 ? 16.040 -2.486 -22.115 1.00 91.12 220 GLY A CA 1
ATOM 1670 C C . GLY A 1 220 ? 15.264 -2.176 -23.397 1.00 91.12 220 GLY A C 1
ATOM 1671 O O . GLY A 1 220 ? 15.835 -1.649 -24.354 1.00 91.12 220 GLY A O 1
ATOM 1672 N N . VAL A 1 221 ? 13.950 -2.427 -23.401 1.00 90.44 221 VAL A N 1
ATOM 1673 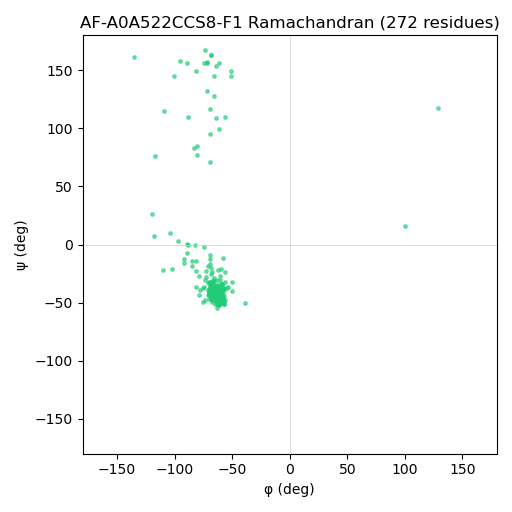C CA . VAL A 1 221 ? 13.060 -2.027 -24.502 1.00 90.44 221 VAL A CA 1
ATOM 1674 C C . VAL A 1 221 ? 13.039 -0.509 -24.652 1.00 90.44 221 VAL A C 1
ATOM 1676 O O . VAL A 1 221 ? 13.236 -0.005 -25.757 1.00 90.44 221 VAL A O 1
ATOM 1679 N N . ALA A 1 222 ? 12.852 0.234 -23.559 1.00 80.19 222 ALA A N 1
ATOM 1680 C CA . ALA A 1 222 ? 12.811 1.691 -23.595 1.00 80.19 222 ALA A CA 1
ATOM 1681 C C . ALA A 1 222 ? 14.116 2.286 -24.148 1.00 80.19 222 ALA A C 1
ATOM 1683 O O . ALA A 1 222 ? 14.062 3.109 -25.062 1.00 80.19 222 ALA A O 1
ATOM 1684 N N . SER A 1 223 ? 15.277 1.825 -23.672 1.00 88.00 223 SER A N 1
ATOM 1685 C CA . SER A 1 223 ? 16.588 2.242 -24.186 1.00 88.00 223 SER A CA 1
ATOM 1686 C C . SER A 1 223 ? 16.717 1.969 -25.687 1.00 88.00 223 SER A C 1
ATOM 1688 O O . SER A 1 223 ? 16.995 2.882 -26.470 1.00 88.00 223 SER A O 1
ATOM 1690 N N . LYS A 1 224 ? 16.411 0.739 -26.118 1.00 93.38 224 LYS A N 1
ATOM 1691 C CA . LYS A 1 224 ? 16.486 0.340 -27.527 1.00 93.38 224 LYS A CA 1
ATOM 1692 C C . LYS A 1 224 ? 15.609 1.220 -28.419 1.00 93.38 224 LYS A C 1
ATOM 1694 O O . LYS A 1 224 ? 16.085 1.743 -29.425 1.00 93.38 224 LYS A O 1
ATOM 1699 N N . LYS A 1 225 ? 14.337 1.405 -28.060 1.00 87.62 225 LYS A N 1
ATOM 1700 C CA . LYS A 1 225 ? 13.381 2.169 -28.876 1.00 87.62 225 LYS A CA 1
ATOM 1701 C C . LYS A 1 225 ? 13.713 3.658 -28.888 1.00 87.62 225 LYS A C 1
ATOM 1703 O O . LYS A 1 225 ? 13.621 4.277 -29.941 1.00 87.62 225 LYS A O 1
ATOM 1708 N N . LEU A 1 226 ? 14.162 4.229 -27.769 1.00 81.75 226 LEU A N 1
ATOM 1709 C CA . LEU A 1 226 ? 14.645 5.613 -27.729 1.00 81.75 226 LEU A CA 1
ATOM 1710 C C . LEU A 1 226 ? 15.894 5.804 -28.604 1.00 81.75 226 LEU A C 1
ATOM 1712 O O . LEU A 1 226 ? 15.989 6.812 -29.303 1.00 81.75 226 LEU A O 1
ATOM 1716 N N . GLY A 1 227 ? 16.792 4.816 -28.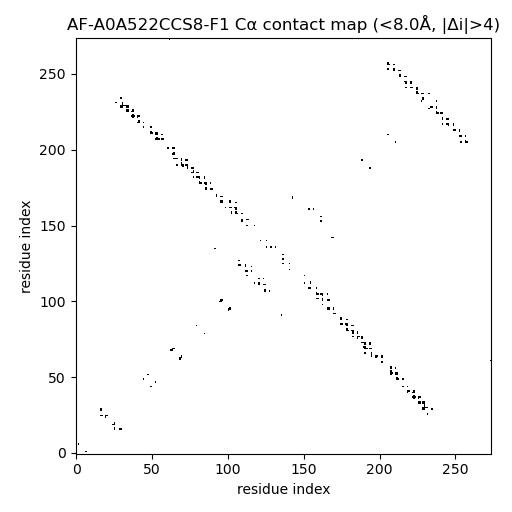661 1.00 85.69 227 GLY A N 1
ATOM 1717 C CA . GLY A 1 227 ? 17.922 4.817 -29.594 1.00 85.69 227 GLY A CA 1
ATOM 1718 C C . GLY A 1 227 ? 17.504 4.738 -31.063 1.00 85.69 227 GLY A C 1
ATOM 1719 O O . GLY A 1 227 ? 18.038 5.467 -31.900 1.00 85.69 227 GLY A O 1
ATOM 1720 N N . GLU A 1 228 ? 16.494 3.926 -31.385 1.00 88.81 228 GLU A N 1
ATOM 1721 C CA . GLU A 1 228 ? 15.904 3.869 -32.730 1.00 88.81 228 GLU A CA 1
ATOM 1722 C C . GLU A 1 228 ? 15.286 5.222 -33.134 1.00 88.81 228 GLU A C 1
ATOM 1724 O O . GLU A 1 228 ? 15.477 5.671 -34.266 1.00 88.81 228 GLU A O 1
ATOM 1729 N N . ILE A 1 229 ? 14.617 5.924 -32.209 1.00 83.19 229 ILE A N 1
ATOM 1730 C CA . ILE A 1 229 ? 14.092 7.282 -32.444 1.00 83.19 229 ILE A CA 1
ATOM 1731 C C . ILE A 1 229 ? 15.237 8.281 -32.637 1.00 83.19 229 ILE A C 1
ATOM 1733 O O . ILE A 1 229 ? 15.204 9.077 -33.575 1.00 83.19 229 ILE A O 1
ATOM 1737 N N . ALA A 1 230 ? 16.272 8.233 -31.794 1.00 81.50 230 ALA A N 1
ATOM 1738 C CA . ALA A 1 230 ? 17.444 9.103 -31.898 1.00 81.50 230 ALA A CA 1
ATOM 1739 C C . ALA A 1 230 ? 18.168 8.953 -33.249 1.00 81.50 230 ALA A C 1
ATOM 1741 O O . ALA A 1 230 ? 18.636 9.945 -33.817 1.00 81.50 230 ALA A O 1
ATOM 1742 N N . ALA A 1 231 ? 18.186 7.738 -33.804 1.00 88.00 231 ALA A N 1
ATOM 1743 C CA . ALA A 1 231 ? 18.740 7.425 -35.120 1.00 88.00 231 ALA A CA 1
ATOM 1744 C C . ALA A 1 231 ? 17.863 7.885 -36.306 1.00 88.00 231 ALA A C 1
ATOM 1746 O O . ALA A 1 231 ? 18.275 7.748 -37.457 1.00 88.00 231 ALA A O 1
ATOM 1747 N N . GLY A 1 232 ? 16.686 8.468 -36.051 1.00 80.44 232 GLY A N 1
ATOM 1748 C CA . GLY A 1 232 ? 15.762 8.953 -37.081 1.00 80.44 232 GLY A CA 1
ATOM 1749 C C . GLY A 1 232 ? 14.590 8.019 -37.383 1.00 80.44 232 GLY A C 1
ATOM 1750 O O . GLY A 1 232 ? 13.940 8.193 -38.411 1.00 80.44 232 GLY A O 1
ATOM 1751 N N . GLY A 1 233 ? 14.316 7.042 -36.515 1.00 78.19 233 GLY A N 1
ATOM 1752 C CA . GLY A 1 233 ? 13.113 6.215 -36.581 1.00 78.19 233 GLY A CA 1
ATOM 1753 C C . GLY A 1 233 ? 11.828 6.989 -36.260 1.00 78.19 233 GLY A C 1
ATOM 1754 O O . GLY A 1 233 ? 11.860 8.074 -35.676 1.00 78.19 233 GLY A O 1
ATOM 1755 N N . ASP A 1 234 ? 10.682 6.411 -36.632 1.00 83.50 234 ASP A N 1
ATOM 1756 C CA . ASP A 1 234 ? 9.363 6.987 -36.352 1.00 83.50 234 ASP A CA 1
ATOM 1757 C C . ASP A 1 234 ? 9.083 7.047 -34.842 1.00 83.50 234 ASP A C 1
ATOM 1759 O O . ASP A 1 234 ? 8.830 6.031 -34.195 1.00 83.50 234 ASP A O 1
ATOM 1763 N N . ALA A 1 235 ? 9.093 8.256 -34.281 1.00 74.56 235 ALA A N 1
ATOM 1764 C CA . ALA A 1 235 ? 8.876 8.482 -32.858 1.00 74.56 235 ALA A CA 1
ATOM 1765 C C . ALA A 1 235 ? 7.521 7.968 -32.365 1.00 74.56 235 ALA A C 1
ATOM 1767 O O . ALA A 1 235 ? 7.436 7.415 -31.269 1.00 74.56 235 ALA A O 1
ATOM 1768 N N . GLN A 1 236 ? 6.461 8.128 -33.158 1.00 76.19 236 GLN A N 1
ATOM 1769 C CA . GLN A 1 236 ? 5.118 7.789 -32.706 1.00 76.19 236 GLN A CA 1
ATOM 1770 C C . GLN A 1 236 ? 4.915 6.273 -32.652 1.00 76.19 236 GLN A C 1
ATOM 1772 O O . GLN A 1 236 ? 4.467 5.765 -31.621 1.00 76.19 236 GLN A O 1
ATOM 1777 N N . GLY A 1 237 ? 5.294 5.550 -33.710 1.00 78.12 237 GLY A N 1
ATOM 1778 C CA . GLY A 1 237 ? 5.256 4.090 -33.726 1.00 78.12 237 GLY A CA 1
ATOM 1779 C C . GLY A 1 237 ? 6.141 3.484 -32.639 1.00 78.12 237 GLY A C 1
ATOM 1780 O O . GLY A 1 237 ? 5.708 2.604 -31.900 1.00 78.12 237 GLY A O 1
ATOM 1781 N N . LYS A 1 238 ? 7.348 4.025 -32.439 1.00 81.25 238 LYS A N 1
ATOM 1782 C CA . LYS A 1 238 ? 8.301 3.490 -31.457 1.00 81.25 238 LYS A CA 1
ATOM 1783 C C . LYS A 1 238 ? 7.871 3.691 -30.009 1.00 81.25 238 LYS A C 1
ATOM 1785 O O . LYS A 1 238 ? 8.066 2.790 -29.201 1.00 81.25 238 LYS A O 1
ATOM 1790 N N . LEU A 1 239 ? 7.240 4.816 -29.673 1.00 75.75 239 LEU A N 1
ATOM 1791 C CA . LEU A 1 239 ? 6.667 5.019 -28.338 1.00 75.75 239 LEU A CA 1
ATOM 1792 C C . LEU A 1 239 ? 5.493 4.064 -28.059 1.00 75.75 239 LEU A C 1
ATOM 1794 O O . LEU A 1 239 ? 5.337 3.607 -26.929 1.00 75.75 239 LEU A O 1
ATOM 1798 N N . GLN A 1 240 ? 4.690 3.730 -29.075 1.00 78.50 240 GLN A N 1
ATOM 1799 C CA . GLN A 1 240 ? 3.635 2.718 -28.940 1.00 78.50 240 GLN A CA 1
ATOM 1800 C C . GLN A 1 240 ? 4.213 1.307 -28.780 1.00 78.50 240 GLN A C 1
ATOM 1802 O O . GLN A 1 240 ? 3.726 0.542 -27.949 1.00 78.50 240 GLN A O 1
ATOM 1807 N N . GLU A 1 241 ? 5.283 0.984 -29.512 1.00 85.00 241 GLU A N 1
ATOM 1808 C CA . GLU A 1 241 ? 6.011 -0.280 -29.360 1.00 85.00 241 GLU A CA 1
ATOM 1809 C C . GLU A 1 241 ? 6.576 -0.445 -27.941 1.00 85.00 241 GLU A C 1
ATOM 1811 O O . GLU A 1 241 ? 6.473 -1.538 -27.394 1.00 85.00 241 GLU A O 1
ATOM 1816 N N . ILE A 1 242 ? 7.090 0.622 -27.303 1.00 81.44 242 ILE A N 1
ATOM 1817 C CA . ILE A 1 242 ? 7.534 0.564 -25.894 1.00 81.44 242 ILE A CA 1
ATOM 1818 C C . ILE A 1 242 ? 6.396 0.095 -24.985 1.00 81.44 242 ILE A C 1
ATOM 1820 O O . ILE A 1 242 ? 6.605 -0.788 -24.161 1.00 81.44 242 ILE A O 1
ATOM 1824 N N . LEU A 1 243 ? 5.198 0.669 -25.124 1.00 79.38 243 LEU A N 1
ATOM 1825 C CA . LEU A 1 243 ? 4.056 0.323 -24.272 1.00 79.38 243 LEU A CA 1
ATOM 1826 C C . LEU A 1 243 ? 3.575 -1.111 -24.511 1.00 79.38 243 LEU A C 1
ATOM 1828 O O . LEU A 1 243 ? 3.271 -1.819 -23.551 1.00 79.38 243 LEU A O 1
ATOM 1832 N N . SER A 1 244 ? 3.515 -1.539 -25.775 1.00 87.69 244 SER A N 1
ATOM 1833 C CA . SER A 1 244 ? 3.109 -2.902 -26.126 1.00 87.69 244 SER A CA 1
ATOM 1834 C C . SER A 1 244 ? 4.110 -3.929 -25.602 1.00 87.69 244 SER A C 1
ATOM 1836 O O . SER A 1 244 ? 3.723 -4.846 -24.887 1.00 87.69 244 SER A O 1
ATOM 1838 N N . GLU A 1 245 ? 5.400 -3.744 -25.890 1.00 89.50 245 GLU A N 1
ATOM 1839 C CA . GLU A 1 245 ? 6.446 -4.679 -25.468 1.00 89.50 245 GLU A CA 1
ATOM 1840 C C . GLU A 1 245 ? 6.629 -4.672 -23.942 1.00 89.50 245 GLU A C 1
ATOM 1842 O O . GLU A 1 245 ? 6.855 -5.723 -23.351 1.00 89.50 245 GLU A O 1
ATOM 1847 N N . ALA A 1 246 ? 6.473 -3.523 -23.272 1.00 80.25 246 ALA A N 1
ATOM 1848 C CA . ALA A 1 246 ? 6.491 -3.465 -21.810 1.00 80.25 246 ALA A CA 1
ATOM 1849 C C . ALA A 1 246 ? 5.351 -4.285 -21.198 1.00 80.25 246 ALA A C 1
ATOM 1851 O O . ALA A 1 246 ? 5.567 -5.009 -20.225 1.00 80.25 246 ALA A O 1
ATOM 1852 N N . LYS A 1 247 ? 4.148 -4.202 -21.777 1.00 83.56 247 LYS A N 1
ATOM 1853 C CA . LYS A 1 247 ? 3.010 -5.008 -21.339 1.00 83.56 247 LYS A CA 1
ATOM 1854 C C . LYS A 1 247 ? 3.272 -6.498 -21.553 1.00 83.56 247 LYS A C 1
ATOM 1856 O O . LYS A 1 247 ? 3.074 -7.273 -20.624 1.00 83.56 247 LYS A O 1
ATOM 1861 N N . ASP A 1 248 ? 3.772 -6.877 -22.726 1.00 91.56 248 ASP A N 1
ATOM 1862 C CA . ASP A 1 248 ? 4.081 -8.274 -23.040 1.00 91.56 248 ASP A CA 1
ATOM 1863 C C . ASP A 1 248 ? 5.145 -8.845 -22.088 1.00 91.56 248 ASP A C 1
ATOM 1865 O O . ASP A 1 248 ? 5.002 -9.968 -21.604 1.00 91.56 248 ASP A O 1
ATOM 1869 N N . ILE A 1 249 ? 6.172 -8.057 -21.746 1.00 89.69 249 ILE A N 1
ATOM 1870 C CA . ILE A 1 249 ? 7.195 -8.430 -20.757 1.00 89.69 249 ILE A CA 1
ATOM 1871 C C . ILE A 1 249 ? 6.566 -8.665 -19.385 1.00 89.69 249 ILE A C 1
ATOM 1873 O O . ILE A 1 249 ? 6.826 -9.695 -18.764 1.00 89.69 249 ILE A O 1
ATOM 1877 N N . VAL A 1 250 ? 5.735 -7.735 -18.908 1.00 85.31 250 VAL A N 1
ATOM 1878 C CA . VAL A 1 250 ? 5.063 -7.869 -17.608 1.00 85.31 250 VAL A CA 1
ATOM 1879 C C . VAL A 1 250 ? 4.183 -9.116 -17.589 1.00 85.31 250 VAL A C 1
ATOM 1881 O O . VAL A 1 250 ? 4.324 -9.945 -16.689 1.00 85.31 250 VAL A O 1
ATOM 1884 N N . ASP A 1 251 ? 3.328 -9.287 -18.595 1.00 89.25 251 ASP A N 1
ATOM 1885 C CA . ASP A 1 251 ? 2.386 -10.403 -18.673 1.00 89.25 251 ASP A CA 1
ATOM 1886 C C . ASP A 1 251 ? 3.126 -11.749 -18.745 1.00 89.25 251 ASP A C 1
ATOM 1888 O O . ASP A 1 251 ? 2.788 -12.691 -18.020 1.00 89.25 251 ASP A O 1
ATOM 1892 N N . GLN A 1 252 ? 4.184 -11.840 -19.557 1.00 92.88 252 GLN A N 1
ATOM 1893 C CA . GLN A 1 252 ? 4.979 -13.057 -19.707 1.00 92.88 252 GLN A CA 1
ATOM 1894 C C . GLN A 1 252 ? 5.755 -13.403 -18.432 1.00 92.88 252 GLN A C 1
ATOM 1896 O O . GLN A 1 252 ? 5.739 -14.559 -17.996 1.00 92.88 252 GLN A O 1
ATOM 1901 N N . VAL A 1 253 ? 6.434 -12.428 -17.823 1.00 90.62 253 VAL A N 1
ATOM 1902 C CA . VAL A 1 253 ? 7.242 -12.657 -16.618 1.00 90.62 253 VAL A CA 1
ATOM 1903 C C . VAL A 1 253 ? 6.345 -13.034 -15.438 1.00 90.62 253 VAL A C 1
ATOM 1905 O O . VAL A 1 253 ? 6.626 -14.014 -14.747 1.00 90.62 253 VAL A O 1
ATOM 1908 N N . VAL A 1 254 ? 5.211 -12.351 -15.252 1.00 87.56 254 VAL A N 1
ATOM 1909 C CA . VAL A 1 254 ? 4.233 -12.685 -14.202 1.00 87.56 254 VAL A CA 1
ATOM 1910 C C . VAL A 1 254 ? 3.601 -14.060 -14.440 1.00 87.56 254 VAL A C 1
ATOM 1912 O O . VAL A 1 254 ? 3.425 -14.833 -13.494 1.00 87.56 254 VAL A O 1
ATOM 1915 N N . ALA A 1 255 ? 3.269 -14.412 -15.685 1.00 88.50 255 ALA A N 1
ATOM 1916 C CA . ALA A 1 255 ? 2.739 -15.736 -16.003 1.00 88.50 255 ALA A CA 1
ATOM 1917 C C . ALA A 1 255 ? 3.753 -16.845 -15.679 1.00 88.50 255 ALA A C 1
ATOM 1919 O O . ALA A 1 255 ? 3.397 -17.834 -15.029 1.00 88.50 255 ALA A O 1
ATOM 1920 N N . ASN A 1 256 ? 5.016 -16.664 -16.069 1.00 90.00 256 ASN A N 1
ATOM 1921 C CA . ASN A 1 256 ? 6.093 -17.614 -15.793 1.00 90.00 256 ASN A CA 1
ATOM 1922 C C . ASN A 1 256 ? 6.350 -17.767 -14.289 1.00 90.00 256 ASN A C 1
ATOM 1924 O O . ASN A 1 256 ? 6.438 -18.893 -13.795 1.00 90.00 256 ASN A O 1
ATOM 1928 N N . ASP A 1 257 ? 6.398 -16.659 -13.551 1.00 88.50 257 ASP A N 1
ATOM 1929 C CA . ASP A 1 257 ? 6.567 -16.642 -12.096 1.00 88.50 257 ASP A CA 1
ATOM 1930 C C . ASP A 1 257 ? 5.437 -17.407 -11.386 1.00 88.50 257 ASP A C 1
ATOM 1932 O O . ASP A 1 257 ? 5.670 -18.276 -10.540 1.00 88.50 257 ASP A O 1
ATOM 1936 N N . ASN A 1 258 ? 4.192 -17.177 -11.807 1.00 84.19 258 ASN A N 1
ATOM 1937 C CA . ASN A 1 258 ? 3.027 -17.885 -11.282 1.00 84.19 258 ASN A CA 1
ATOM 1938 C C . ASN A 1 258 ? 3.060 -19.393 -11.573 1.00 84.19 258 ASN A C 1
ATOM 1940 O O . ASN A 1 258 ? 2.642 -20.198 -10.734 1.00 84.19 258 ASN A O 1
ATOM 1944 N N . VAL A 1 259 ? 3.554 -19.802 -12.746 1.00 84.31 259 VAL A N 1
ATOM 1945 C CA . VAL A 1 259 ? 3.757 -21.221 -13.071 1.00 84.31 259 VAL A CA 1
ATOM 1946 C C . VAL A 1 259 ? 4.830 -21.824 -12.168 1.00 84.31 259 VAL A C 1
ATOM 1948 O O . VAL A 1 259 ? 4.600 -22.884 -11.579 1.00 84.31 259 VAL A O 1
ATOM 1951 N N . GLN A 1 260 ? 5.968 -21.150 -11.992 1.00 79.62 260 GLN A N 1
ATOM 1952 C CA . GLN A 1 260 ? 7.050 -21.630 -11.130 1.00 79.62 260 GLN A CA 1
ATOM 1953 C C . GLN A 1 260 ? 6.565 -21.826 -9.688 1.00 79.62 260 GLN A C 1
ATOM 1955 O O . GLN A 1 260 ? 6.706 -22.922 -9.139 1.00 79.62 260 GLN A O 1
ATOM 1960 N 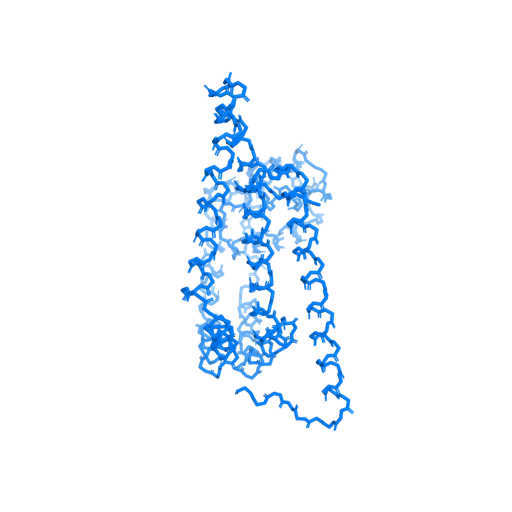N . LYS A 1 261 ? 5.852 -20.847 -9.121 1.00 76.19 261 LYS A N 1
ATOM 1961 C CA . LYS A 1 261 ? 5.252 -20.940 -7.777 1.00 76.19 261 LYS A CA 1
ATOM 1962 C C . LYS A 1 261 ? 4.278 -22.111 -7.621 1.00 76.19 261 LYS A C 1
ATOM 1964 O O . LYS A 1 261 ? 4.304 -22.816 -6.611 1.00 76.19 261 LYS A O 1
ATOM 1969 N N . LYS A 1 262 ? 3.429 -22.373 -8.622 1.00 66.38 262 LYS A N 1
ATOM 1970 C CA . LYS A 1 262 ? 2.486 -23.512 -8.609 1.00 66.38 262 LYS A CA 1
ATOM 1971 C C . LYS A 1 262 ? 3.187 -24.866 -8.727 1.00 66.38 262 LYS A C 1
ATOM 1973 O O . LYS A 1 262 ? 2.712 -25.852 -8.164 1.00 66.38 262 LYS A O 1
ATOM 1978 N N . THR A 1 263 ? 4.296 -24.923 -9.460 1.00 57.03 263 THR A N 1
ATOM 1979 C CA . THR A 1 263 ? 5.065 -26.158 -9.671 1.00 57.03 263 THR A CA 1
ATOM 1980 C C . THR A 1 263 ? 5.851 -26.536 -8.414 1.00 57.03 263 THR A C 1
ATOM 1982 O O . THR A 1 263 ? 5.891 -27.714 -8.057 1.00 57.03 263 THR A O 1
ATOM 1985 N N . PHE A 1 264 ? 6.374 -25.541 -7.690 1.00 51.59 264 PHE A N 1
ATOM 1986 C CA . PHE A 1 264 ? 7.004 -25.721 -6.379 1.00 51.59 264 PHE A CA 1
ATOM 1987 C C . PHE A 1 264 ? 6.019 -26.243 -5.321 1.00 51.59 264 PHE A C 1
ATOM 1989 O O . PHE A 1 264 ? 6.319 -27.230 -4.654 1.00 51.59 264 PHE A O 1
ATOM 1996 N N . LYS A 1 265 ? 4.788 -25.709 -5.255 1.00 51.50 265 LYS A N 1
ATOM 1997 C CA . LYS A 1 265 ? 3.748 -26.216 -4.330 1.00 51.50 265 LYS A CA 1
ATOM 1998 C C . LYS A 1 265 ? 3.368 -27.695 -4.545 1.00 51.50 265 LYS A C 1
ATOM 2000 O O . LYS A 1 265 ? 2.830 -28.313 -3.633 1.00 51.50 265 LYS A O 1
ATOM 2005 N N . LYS A 1 266 ? 3.624 -28.284 -5.724 1.00 45.53 266 LYS A N 1
ATOM 2006 C CA . LYS A 1 266 ? 3.242 -29.674 -6.053 1.00 45.53 266 LYS A CA 1
ATOM 2007 C C . LYS A 1 266 ? 4.304 -30.738 -5.749 1.00 45.53 266 LYS A C 1
ATOM 2009 O O . LYS A 1 266 ? 3.951 -31.914 -5.752 1.00 45.53 266 LYS A O 1
ATOM 2014 N N . LYS A 1 267 ? 5.576 -30.383 -5.523 1.00 39.62 267 LYS A N 1
ATOM 2015 C CA . LYS A 1 267 ? 6.679 -31.368 -5.428 1.00 39.62 267 LYS A CA 1
ATOM 2016 C C . LYS A 1 267 ? 7.194 -31.681 -4.018 1.00 39.62 267 LYS A C 1
ATOM 2018 O O . LYS A 1 267 ? 8.160 -32.423 -3.889 1.00 39.62 267 LYS A O 1
ATOM 2023 N N . GLY A 1 268 ? 6.503 -31.226 -2.982 1.00 39.69 268 GLY A N 1
ATOM 2024 C CA . GLY A 1 268 ? 6.862 -31.487 -1.589 1.00 39.69 268 GLY A CA 1
ATOM 2025 C C . GLY A 1 268 ? 6.903 -30.172 -0.839 1.00 39.69 268 GLY A C 1
ATOM 2026 O O . GLY A 1 268 ? 7.650 -29.276 -1.217 1.00 39.69 268 GLY A O 1
ATOM 2027 N N . GLY A 1 269 ? 6.036 -30.042 0.163 1.00 38.00 269 GLY A N 1
ATOM 2028 C CA . GLY A 1 269 ? 5.940 -28.849 0.990 1.00 38.00 269 GLY A CA 1
ATOM 2029 C C . GLY A 1 269 ? 7.250 -28.593 1.721 1.00 38.00 269 GLY A C 1
ATOM 2030 O O . GLY A 1 269 ? 7.515 -29.197 2.753 1.00 38.00 269 GLY A O 1
ATOM 2031 N N . GLN A 1 270 ? 8.050 -27.689 1.177 1.00 33.91 270 GLN A N 1
ATOM 2032 C CA . GLN A 1 270 ? 8.836 -26.779 1.984 1.00 33.91 270 GLN A CA 1
ATOM 2033 C C . GLN A 1 270 ? 8.195 -25.413 1.790 1.00 33.91 270 GLN A C 1
ATOM 2035 O O . GLN A 1 270 ? 8.100 -24.899 0.671 1.00 33.91 270 GLN A O 1
ATOM 2040 N N . GLU A 1 271 ? 7.644 -24.904 2.888 1.00 38.09 271 GLU A N 1
ATOM 2041 C CA . GLU A 1 271 ? 7.382 -23.483 3.053 1.00 38.09 271 GLU A CA 1
ATOM 2042 C C . GLU A 1 271 ? 8.664 -22.717 2.718 1.00 38.09 271 GLU A C 1
ATOM 2044 O O . GLU A 1 271 ? 9.771 -23.243 2.844 1.00 38.09 271 GLU A O 1
ATOM 2049 N N . PHE A 1 272 ? 8.500 -21.506 2.201 1.00 38.50 272 PHE A N 1
ATOM 2050 C CA . PHE A 1 272 ? 9.624 -20.625 1.940 1.00 38.50 272 PHE A CA 1
ATOM 2051 C C . PHE A 1 272 ? 10.416 -20.434 3.242 1.00 38.50 272 PHE A C 1
ATOM 2053 O O . PHE A 1 272 ? 9.934 -19.745 4.135 1.00 38.50 272 PHE A O 1
ATOM 2060 N N . ASP A 1 273 ? 11.620 -21.004 3.324 1.00 32.72 273 ASP A N 1
ATOM 2061 C CA . ASP A 1 273 ? 12.686 -20.412 4.131 1.00 32.72 273 ASP A CA 1
ATOM 2062 C C . ASP A 1 273 ? 13.091 -19.124 3.396 1.00 32.72 273 ASP A C 1
ATOM 2064 O O . ASP A 1 273 ? 13.812 -19.157 2.391 1.00 32.72 273 ASP A O 1
ATOM 2068 N N . LEU A 1 274 ? 12.496 -18.011 3.834 1.00 36.28 274 LEU A N 1
ATOM 2069 C CA . LEU A 1 274 ? 13.005 -16.655 3.624 1.00 36.28 274 LEU A CA 1
ATOM 2070 C C . LEU A 1 274 ? 13.961 -16.322 4.769 1.00 36.28 274 LEU A C 1
ATOM 2072 O O . LEU A 1 274 ? 13.554 -16.522 5.934 1.00 36.28 274 LEU A O 1
#

Sequence (274 aa):
MDHPGFDILKEVFNKFADKYAGDDLKGRVVRSLAAGGQAAVDKGLQEFPQTYIKQVAQDFYAMVTSQETADGISTAVRSYDEEKVKSTLDGIIASLKEDENARKLAKSLKDALDKTSTEDLENTLDAALSGRSMGEKMIIMAFFEQAKPFLDDLRNSSEDEVVEKIKEMADTIPTDAIAAQVAALTKEVTPERVSKQAHDFVGGLPSPSAISEIVHGVGGVASKKLGEIAAGGDAQGKLQEILSEAKDIVDQVVANDNVQKKTFKKKGGQEFDL

pLDDT: mean 71.21, std 11.62, range [32.72, 93.38]

Nearest PDB structures (foldseek):
  7a0g-assembly1_JJJ  TM=2.201E-01  e=4.723E-01  Serratia marcescens
  7a0g-assembly1_III  TM=1.781E-01  e=5.156E-01  Serratia marcescens
  7a0g-assembly1_FFF  TM=2.002E-01  e=1.136E+00  Serratia marcescens
  5xg2-assembly1_A  TM=1.414E-01  e=1.614E+00  Pyrococcus yayanosii CH1
  1qu7-assembly1_B  TM=1.570E-01  e=2.857E+00  Escherichia coli

Secondary structure (DSSP, 8-state):
---HHHHHHHHHHHHHHHHT-STTHHHHHHHHHHHHHHHHHHHHHHHS-HHHHHHHHHHHHHHHT-HHHHHHHHHHHHTS-HHHHHHHHHHHHHHHHSHHHHHHHHHHHHHHHHHS-TTSHHHHHHHHTTTS-HHHHHHHHHHHHHHGGGHHHHHHS-HHHHHHHHHHHHHH--HHHHHHHHHHHHHH--HHHHHHHHHHHHHHSPPHHHHHHHHHHHHHHHHHHHHHHHTT--HHHHHHHHHHHHHHHHHHHHHHHHHHHHHHHHS-------

Foldseek 3Di:
DDDPVVVVVVVVLVVVLVVQDDPVRSLQVQLVVLLVQLVVLVVVCVVCPLVNLLVVLVVVLCVQLPLVVLCVVLCVLLVLALVNLLVVLVVLLVQCLPLVNLLLLLVQLLVLLVPDDLVCSLVSVCVSCVPPDPVNNVVVVVLVVVCSVVSVVSNVDDSVVSSVVSNVSSVVPPSSVVSVVSSVVSNVSHSVNSSVVSLVVSLPDQRSSLSSQLSCQLSVLSSVLSNCSSVPHDPVVSVVVSVVSSVVSNVVSRVVSVVVSVVVVPPDDDDDPD

Mean predicted aligned error: 16.37 Å